Protein AF-A0A1I0CLR3-F1 (afdb_monomer_lite)

Secondary structure (DSSP, 8-state):
--------HHHHHHHHHHHHHHHHHHHHHHHHHHH-TTTHHHHHHHHHHHHHHHHHHHHHHH--THHHHHHHHHHHHHHHHHHHHTS-HHHHHHHHHHHHHHHHHHHHHHHHHT-GGGHHHHHHHHHHHHHHHHHHHHHHHHT-HHHHHHHHHHHHHHHHHHHHHHHHHHHHHHHHHHTSPPP---GGG-STTTTSS--PPP-

Radius of gyration: 22.49 Å; chains: 1; bounding box: 62×37×64 Å

Sequence (203 aa):
MTAGERTSPEQARRAWPRWLVGGVALLVVAAVAVFWADGGARLVLGAGGALLAWRGGQLAAGAAGRGRAVGWAVAAAGVLALTFAFGSAGVAGWVLLVAVPAGLLAGALTLLGRGGAVRRSGQAALIWWALVTGLLVVTGLLADWERAADGATLVGALGLGLLGVVLLVGASSLRAIAAQPAPARPAACAGCACGAGGCGIPR

pLDDT: mean 85.43, std 14.84, range [32.62, 97.38]

Organism: NCBI:txid1333667

Structure (mmCIF, N/CA/C/O backbone):
data_AF-A0A1I0CLR3-F1
#
_entry.id   AF-A0A1I0CLR3-F1
#
loop_
_atom_site.group_PDB
_atom_site.id
_atom_site.type_symbol
_atom_site.label_atom_id
_atom_site.label_alt_id
_atom_site.label_comp_id
_atom_site.label_asym_id
_atom_site.label_entity_id
_atom_site.label_seq_id
_atom_site.pdbx_PDB_ins_code
_atom_site.Cartn_x
_atom_site.Cartn_y
_atom_site.Cartn_z
_atom_site.occupancy
_atom_site.B_iso_or_equiv
_atom_site.auth_seq_id
_atom_site.auth_comp_id
_atom_site.auth_asym_id
_atom_site.auth_atom_id
_atom_site.pdbx_PDB_model_num
ATOM 1 N N . MET A 1 1 ? -2.114 10.359 29.770 1.00 32.62 1 MET A N 1
ATOM 2 C CA . MET A 1 1 ? -2.390 8.964 29.370 1.00 32.62 1 MET A CA 1
ATOM 3 C C . MET A 1 1 ? -3.894 8.836 29.236 1.00 32.62 1 MET A C 1
ATOM 5 O O . MET A 1 1 ? -4.584 8.804 30.243 1.00 32.62 1 MET A O 1
ATOM 9 N N . THR A 1 2 ? -4.413 8.931 28.015 1.00 33.66 2 THR A N 1
ATOM 10 C CA . THR A 1 2 ? -5.844 8.766 27.745 1.00 33.66 2 THR A CA 1
ATOM 11 C C . THR A 1 2 ? -6.215 7.310 27.989 1.00 33.66 2 THR A C 1
ATOM 13 O O . THR A 1 2 ? -5.448 6.416 27.627 1.00 33.66 2 THR A O 1
ATOM 16 N N . ALA A 1 3 ? -7.347 7.079 28.658 1.00 37.41 3 ALA A N 1
ATOM 17 C CA . ALA A 1 3 ? -7.923 5.754 28.827 1.00 37.41 3 ALA A CA 1
ATOM 18 C C . ALA A 1 3 ? -7.935 5.074 27.456 1.00 37.41 3 ALA A C 1
ATOM 20 O O . ALA A 1 3 ? -8.609 5.546 26.543 1.00 37.41 3 ALA A O 1
ATOM 21 N N . GLY A 1 4 ? -7.104 4.040 27.297 1.00 42.03 4 GLY A N 1
ATOM 22 C CA . GLY A 1 4 ? -7.052 3.273 26.066 1.00 42.03 4 GLY A CA 1
ATOM 23 C C . GLY A 1 4 ? -8.464 2.802 25.785 1.00 42.03 4 GLY A C 1
ATOM 24 O O . GLY A 1 4 ? -9.050 2.108 26.616 1.00 42.03 4 GLY A O 1
ATOM 25 N N . GLU A 1 5 ? -9.019 3.259 24.671 1.00 48.94 5 GLU A N 1
ATOM 26 C CA . GLU A 1 5 ? -10.306 2.823 24.166 1.00 48.94 5 GLU A CA 1
ATOM 27 C C . GLU A 1 5 ? -10.207 1.308 24.005 1.00 48.94 5 GLU A C 1
ATOM 29 O O . GLU A 1 5 ? -9.570 0.797 23.083 1.00 48.94 5 GLU A O 1
ATOM 34 N N . ARG A 1 6 ? -10.671 0.577 25.026 1.00 61.66 6 ARG A N 1
ATOM 35 C CA . ARG A 1 6 ? -10.526 -0.873 25.075 1.00 61.66 6 ARG A CA 1
ATOM 36 C C . ARG A 1 6 ? -11.393 -1.395 23.950 1.00 61.66 6 ARG A C 1
ATOM 38 O O . ARG A 1 6 ? -12.610 -1.237 24.001 1.00 61.66 6 ARG A O 1
ATOM 45 N N . THR A 1 7 ? -10.768 -1.982 22.937 1.00 69.44 7 THR A N 1
ATOM 46 C CA . THR A 1 7 ? -11.473 -2.625 21.833 1.00 69.44 7 THR A CA 1
ATOM 47 C C . THR A 1 7 ? -12.511 -3.574 22.418 1.00 69.44 7 THR A C 1
ATOM 49 O O . THR A 1 7 ? -12.145 -4.538 23.094 1.00 69.44 7 THR A O 1
ATOM 52 N N . SER A 1 8 ? -13.799 -3.289 22.211 1.00 80.94 8 SER A N 1
ATOM 53 C CA . SER A 1 8 ? -14.846 -4.149 22.757 1.00 80.94 8 SER A CA 1
ATOM 54 C C . SER A 1 8 ? -14.759 -5.543 22.118 1.00 80.94 8 SER A C 1
ATOM 56 O O . SER A 1 8 ? -14.391 -5.657 20.938 1.00 80.94 8 SER A O 1
ATOM 58 N N . PRO A 1 9 ? -15.096 -6.617 22.852 1.00 79.50 9 PRO A N 1
ATOM 59 C CA . PRO A 1 9 ? -15.128 -7.970 22.297 1.00 79.50 9 PRO A CA 1
ATOM 60 C C . PRO A 1 9 ? -15.995 -8.063 21.031 1.00 79.50 9 PRO A C 1
ATOM 62 O O . PRO A 1 9 ? -15.636 -8.759 20.079 1.00 79.50 9 PRO A O 1
ATOM 65 N N . GLU A 1 10 ? -17.097 -7.312 20.963 1.00 81.50 10 GLU A N 1
ATOM 66 C CA . GLU A 1 10 ? -17.979 -7.231 19.795 1.00 81.50 10 GLU A CA 1
ATOM 67 C C . GLU A 1 10 ? -17.286 -6.598 18.581 1.00 81.50 10 GLU A C 1
ATOM 69 O O . GLU A 1 10 ? -17.433 -7.080 17.452 1.00 81.50 10 GLU A O 1
ATOM 74 N N . GLN A 1 11 ? -16.502 -5.540 18.792 1.00 84.81 11 GLN A N 1
ATOM 75 C CA . GLN A 1 11 ? -15.748 -4.897 17.720 1.00 84.81 11 GLN A CA 1
ATOM 76 C C . GLN A 1 11 ? -14.605 -5.791 17.231 1.00 84.81 11 GLN A C 1
ATOM 78 O O . GLN A 1 11 ? -14.401 -5.917 16.020 1.00 84.81 11 GLN A O 1
ATOM 83 N N . ALA A 1 12 ? -13.931 -6.497 18.145 1.00 84.00 12 ALA A N 1
ATOM 84 C CA . ALA A 1 12 ? -12.925 -7.498 17.800 1.00 84.00 12 ALA A CA 1
ATOM 85 C C . ALA A 1 12 ? -13.521 -8.650 16.967 1.00 84.00 12 ALA A C 1
ATOM 87 O O . ALA A 1 12 ? -12.945 -9.028 15.943 1.00 84.00 12 ALA A O 1
ATOM 88 N N . ARG A 1 13 ? -14.720 -9.142 17.324 1.00 85.50 13 ARG A N 1
ATOM 89 C CA . ARG A 1 13 ? -15.446 -10.192 16.578 1.00 85.50 13 ARG A CA 1
ATOM 90 C C . ARG A 1 13 ? -15.767 -9.800 15.136 1.00 85.50 13 ARG A C 1
ATOM 92 O O . ARG A 1 13 ? -15.693 -10.647 14.250 1.00 85.50 13 ARG A O 1
ATOM 99 N N . ARG A 1 14 ? -16.098 -8.530 14.883 1.00 89.38 14 ARG A N 1
ATOM 100 C CA . ARG A 1 14 ? -16.385 -8.028 13.525 1.00 89.38 14 ARG A CA 1
ATOM 101 C C . ARG A 1 14 ? -15.121 -7.715 12.722 1.00 89.38 14 ARG A C 1
ATOM 103 O O . ARG A 1 14 ? -15.139 -7.817 11.496 1.00 89.38 14 ARG A O 1
ATOM 110 N N . ALA A 1 15 ? -14.043 -7.309 13.390 1.00 89.50 15 ALA A N 1
ATOM 111 C CA . ALA A 1 15 ? -12.811 -6.879 12.735 1.00 89.50 15 ALA A CA 1
ATOM 112 C C . ALA A 1 15 ? -11.884 -8.047 12.360 1.00 89.50 15 ALA A C 1
ATOM 114 O O . ALA A 1 15 ? -11.326 -8.031 11.261 1.00 89.50 15 ALA A O 1
ATOM 115 N N . TRP A 1 16 ? -11.744 -9.068 13.216 1.00 89.38 16 TRP A N 1
ATOM 116 C CA . TRP A 1 16 ? -10.755 -10.139 13.013 1.00 89.38 16 TRP A CA 1
ATOM 117 C C . TRP A 1 16 ? -10.848 -10.867 11.656 1.00 89.38 16 TRP A C 1
ATOM 119 O O . TRP A 1 16 ? -9.789 -11.089 11.065 1.00 89.38 16 TRP A O 1
ATOM 129 N N . PRO A 1 17 ? -12.036 -11.182 11.085 1.00 91.12 17 PRO A N 1
ATOM 130 C CA . PRO A 1 17 ? -12.098 -11.913 9.821 1.00 91.12 17 PRO A CA 1
ATOM 131 C C . PRO A 1 17 ? -11.606 -11.043 8.665 1.00 91.12 17 PRO A C 1
ATOM 133 O O . PRO A 1 17 ? -10.910 -11.520 7.777 1.00 91.12 17 PRO A O 1
ATOM 136 N N . ARG A 1 18 ? -11.921 -9.741 8.694 1.00 92.19 18 ARG A N 1
ATOM 137 C CA . ARG A 1 18 ? -11.488 -8.788 7.662 1.00 92.19 18 ARG A CA 1
ATOM 138 C C . ARG A 1 18 ? -9.972 -8.618 7.666 1.00 92.19 18 ARG A C 1
ATOM 140 O O . ARG A 1 18 ? -9.369 -8.547 6.602 1.00 92.19 18 ARG A O 1
ATOM 147 N N . TRP A 1 19 ? -9.363 -8.581 8.851 1.00 92.12 19 TRP A N 1
ATOM 148 C CA . TRP A 1 19 ? -7.908 -8.506 8.996 1.00 92.12 19 TRP A CA 1
ATOM 149 C C . TRP A 1 19 ? -7.228 -9.790 8.525 1.00 92.12 19 TRP A C 1
ATOM 151 O O . TRP A 1 19 ? -6.221 -9.714 7.828 1.00 92.12 19 TRP A O 1
ATOM 161 N N . LEU A 1 20 ? -7.811 -10.954 8.833 1.00 93.38 20 LEU A N 1
ATOM 162 C CA . LEU A 1 20 ? -7.329 -12.239 8.332 1.00 93.38 20 LEU A CA 1
ATOM 163 C C . LEU A 1 20 ? -7.359 -12.278 6.798 1.00 93.38 20 LEU A C 1
ATOM 165 O O . LEU A 1 20 ? -6.337 -12.551 6.178 1.00 93.38 20 LEU A O 1
ATOM 169 N N . VAL A 1 21 ? -8.508 -11.958 6.192 1.00 96.06 21 VAL A N 1
ATOM 170 C CA . VAL A 1 21 ? -8.680 -11.952 4.731 1.00 96.06 21 VAL A CA 1
ATOM 171 C C . VAL A 1 21 ? -7.723 -10.962 4.073 1.00 96.06 21 VAL A C 1
ATOM 173 O O . VAL A 1 21 ? -7.061 -11.323 3.107 1.00 96.06 21 VAL A O 1
ATOM 176 N N . GLY A 1 22 ? -7.593 -9.747 4.615 1.00 93.00 22 GLY A N 1
ATOM 177 C CA . GLY A 1 22 ? -6.634 -8.761 4.111 1.00 93.00 22 GLY A CA 1
ATOM 178 C C . GLY A 1 22 ? -5.185 -9.245 4.208 1.00 93.00 22 GLY A C 1
ATOM 179 O O . GLY A 1 22 ? -4.422 -9.089 3.258 1.00 93.00 22 GLY A O 1
ATOM 180 N N . GLY A 1 23 ? -4.820 -9.888 5.321 1.00 93.50 23 GLY A N 1
ATOM 181 C CA . GLY A 1 23 ? -3.493 -10.467 5.518 1.00 93.50 23 GLY A CA 1
ATOM 182 C C . GLY A 1 23 ? -3.175 -11.583 4.523 1.00 93.50 23 GLY A C 1
ATOM 183 O O . GLY A 1 23 ? -2.136 -11.543 3.867 1.00 93.50 23 GLY A O 1
ATOM 184 N N . VAL A 1 24 ? -4.095 -12.538 4.355 1.00 97.19 24 VAL A N 1
ATOM 185 C CA . VAL A 1 24 ? -3.961 -13.631 3.377 1.00 97.19 24 VAL A CA 1
ATOM 186 C C . VAL A 1 24 ? -3.903 -13.086 1.950 1.00 97.19 24 VAL A C 1
ATOM 188 O O . VAL A 1 24 ? -3.030 -13.487 1.186 1.00 97.19 24 VAL A O 1
ATOM 191 N N . ALA A 1 25 ? -4.779 -12.143 1.595 1.00 96.00 25 ALA A N 1
ATOM 192 C CA . ALA A 1 25 ? -4.796 -11.544 0.264 1.00 96.00 25 ALA A CA 1
ATOM 193 C C . ALA A 1 25 ? -3.456 -10.874 -0.076 1.00 96.00 25 ALA A C 1
ATOM 195 O O . ALA A 1 25 ? -2.947 -11.066 -1.177 1.00 96.00 25 ALA A O 1
ATOM 196 N N . LEU A 1 26 ? -2.845 -10.150 0.870 1.00 95.44 26 LEU A N 1
ATOM 197 C CA . LEU A 1 26 ? -1.536 -9.528 0.649 1.00 95.44 26 LEU A CA 1
ATOM 198 C C . LEU A 1 26 ? -0.407 -10.543 0.485 1.00 95.44 26 LEU A C 1
ATOM 200 O O . LEU A 1 26 ? 0.472 -10.327 -0.345 1.00 95.44 26 LEU A O 1
ATOM 204 N N . LEU A 1 27 ? -0.440 -11.655 1.222 1.00 96.00 27 LEU A N 1
ATOM 205 C CA . LEU A 1 27 ? 0.530 -12.736 1.032 1.00 96.00 27 LEU A CA 1
ATOM 206 C C . LEU A 1 27 ? 0.390 -13.391 -0.343 1.00 96.00 27 LEU A C 1
ATOM 208 O O . LEU A 1 27 ? 1.397 -13.638 -1.000 1.00 96.00 27 LEU A O 1
ATOM 212 N N . VAL A 1 28 ? -0.843 -13.630 -0.798 1.00 97.31 28 VAL A N 1
ATOM 213 C CA . VAL A 1 28 ? -1.102 -14.173 -2.139 1.00 97.31 28 VAL A CA 1
ATOM 214 C C . VAL A 1 28 ? -0.621 -13.197 -3.210 1.00 97.31 28 VAL A C 1
ATOM 216 O O . VAL A 1 28 ? 0.098 -13.605 -4.114 1.00 97.31 28 VAL A O 1
ATOM 219 N N . VAL A 1 29 ? -0.943 -11.906 -3.088 1.00 96.19 29 VAL A N 1
ATOM 220 C CA . VAL A 1 29 ? -0.465 -10.861 -4.009 1.00 96.19 29 VAL A CA 1
ATOM 221 C C . VAL A 1 29 ? 1.061 -10.810 -4.048 1.00 96.19 29 VAL A C 1
ATOM 223 O O . VAL A 1 29 ? 1.630 -10.770 -5.134 1.00 96.19 29 VAL A O 1
ATOM 226 N N . ALA A 1 30 ? 1.727 -10.849 -2.891 1.00 94.75 30 ALA A N 1
ATOM 227 C CA . ALA A 1 30 ? 3.185 -10.856 -2.815 1.00 94.75 30 ALA A CA 1
ATOM 228 C C . ALA A 1 30 ? 3.784 -12.100 -3.488 1.00 94.75 30 ALA A C 1
ATOM 230 O O . ALA A 1 30 ? 4.716 -11.973 -4.277 1.00 94.75 30 ALA A O 1
ATOM 231 N N . ALA A 1 31 ? 3.227 -13.286 -3.231 1.00 96.31 31 ALA A N 1
ATOM 232 C CA . ALA A 1 31 ? 3.682 -14.525 -3.854 1.00 96.31 31 ALA A CA 1
ATOM 233 C C . ALA A 1 31 ? 3.500 -14.486 -5.378 1.00 96.31 31 ALA A C 1
ATOM 235 O O . ALA A 1 31 ? 4.455 -14.712 -6.119 1.00 96.31 31 ALA A O 1
ATOM 236 N N . VAL A 1 32 ? 2.304 -14.132 -5.856 1.00 96.44 32 VAL A N 1
ATOM 237 C CA . VAL A 1 32 ? 2.017 -14.013 -7.293 1.00 96.44 32 VAL A CA 1
ATOM 238 C C . VAL A 1 32 ? 2.931 -12.975 -7.940 1.00 96.44 32 VAL A C 1
ATOM 240 O O . VAL A 1 32 ? 3.462 -13.236 -9.011 1.00 96.44 32 VAL A O 1
ATOM 243 N N . ALA A 1 33 ? 3.179 -11.837 -7.288 1.00 92.75 33 ALA A N 1
ATOM 244 C CA . ALA A 1 33 ? 4.065 -10.807 -7.821 1.00 92.75 33 ALA A CA 1
ATOM 245 C C . ALA A 1 33 ? 5.514 -11.283 -8.001 1.00 92.75 33 ALA A C 1
ATOM 247 O O . ALA A 1 33 ? 6.167 -10.865 -8.950 1.00 92.75 33 ALA A O 1
ATOM 248 N N . VAL A 1 34 ? 6.010 -12.147 -7.111 1.00 92.81 34 VAL A N 1
ATOM 249 C CA . VAL A 1 34 ? 7.372 -12.701 -7.195 1.00 92.81 34 VAL A CA 1
ATOM 250 C C . VAL A 1 34 ? 7.488 -13.743 -8.311 1.00 92.81 34 VAL A C 1
ATOM 252 O O . VAL A 1 34 ? 8.512 -13.797 -8.985 1.00 92.81 34 VAL A O 1
ATOM 255 N N . PHE A 1 35 ? 6.454 -14.563 -8.520 1.00 94.44 35 PHE A N 1
ATOM 256 C CA . PHE A 1 35 ? 6.484 -15.634 -9.526 1.00 94.44 35 PHE A CA 1
ATOM 257 C C . PHE A 1 35 ? 5.997 -15.202 -10.915 1.00 94.44 35 PHE A C 1
ATOM 259 O O . PHE A 1 35 ? 6.258 -15.898 -11.895 1.00 94.44 35 PHE A O 1
ATOM 266 N N . TRP A 1 36 ? 5.302 -14.069 -11.027 1.00 91.94 36 TRP A N 1
ATOM 267 C CA . TRP A 1 36 ? 4.773 -13.573 -12.293 1.00 91.94 36 TRP A CA 1
ATOM 268 C C . TRP A 1 36 ? 5.696 -12.518 -12.907 1.0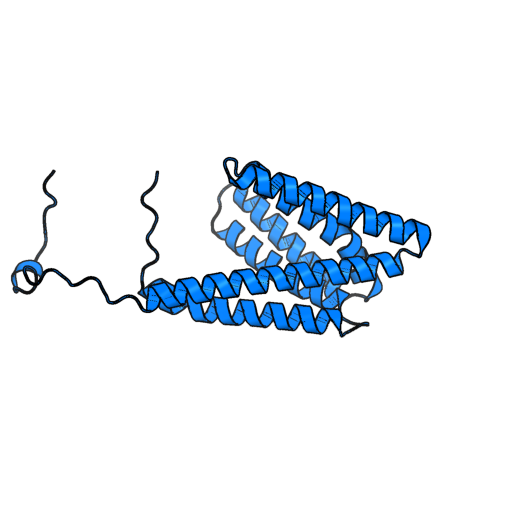0 91.94 36 TRP A C 1
ATOM 270 O O . TRP A 1 36 ? 5.487 -11.319 -12.726 1.00 91.94 36 TRP A O 1
ATOM 280 N N . ALA A 1 37 ? 6.705 -12.975 -13.652 1.00 80.50 37 ALA A N 1
ATOM 281 C CA . ALA A 1 37 ? 7.759 -12.124 -14.215 1.00 80.50 37 ALA A CA 1
ATOM 282 C C . ALA A 1 37 ? 7.217 -10.909 -14.996 1.00 80.50 37 ALA A C 1
ATOM 284 O O . ALA A 1 37 ? 7.621 -9.780 -14.740 1.00 80.50 37 ALA A O 1
ATOM 285 N N . ASP A 1 38 ? 6.233 -11.116 -15.875 1.00 83.00 38 ASP A N 1
ATOM 286 C CA . ASP A 1 38 ? 5.732 -10.050 -16.756 1.00 83.00 38 ASP A CA 1
ATOM 287 C C . ASP A 1 38 ? 4.729 -9.094 -16.082 1.00 83.00 38 ASP A C 1
ATOM 289 O O . ASP A 1 38 ? 4.466 -7.992 -16.574 1.00 83.00 38 ASP A O 1
ATOM 293 N N . GLY A 1 39 ? 4.124 -9.518 -14.966 1.00 88.38 39 GLY A N 1
ATOM 294 C CA . GLY A 1 39 ? 3.007 -8.818 -14.319 1.00 88.38 39 GLY A CA 1
ATOM 295 C C . GLY A 1 39 ? 3.283 -8.330 -12.898 1.00 88.38 39 GLY A C 1
ATOM 296 O O . GLY A 1 39 ? 2.509 -7.524 -12.375 1.00 88.38 39 GLY A O 1
ATOM 297 N N . GLY A 1 40 ? 4.377 -8.772 -12.274 1.00 90.56 40 GLY A N 1
ATOM 298 C CA . GLY A 1 40 ? 4.671 -8.525 -10.864 1.00 90.56 40 GLY A CA 1
ATOM 299 C C . GLY A 1 40 ? 4.710 -7.043 -10.508 1.00 90.56 40 GLY A C 1
ATOM 300 O O . GLY A 1 40 ? 4.047 -6.622 -9.559 1.00 90.56 40 GLY A O 1
ATOM 301 N N . ALA A 1 41 ? 5.387 -6.227 -11.320 1.00 91.38 41 ALA A N 1
ATOM 302 C CA . ALA A 1 41 ? 5.481 -4.783 -11.105 1.00 91.38 41 ALA A CA 1
ATOM 303 C C . ALA A 1 41 ? 4.101 -4.104 -11.102 1.00 91.38 41 ALA A C 1
ATOM 305 O O . ALA A 1 41 ? 3.778 -3.323 -10.205 1.00 91.38 41 ALA A O 1
ATOM 306 N N . ARG A 1 42 ? 3.240 -4.449 -12.067 1.00 93.69 42 ARG A N 1
ATOM 307 C CA . ARG A 1 42 ? 1.872 -3.912 -12.151 1.00 93.69 42 ARG A CA 1
ATOM 308 C C . ARG A 1 42 ? 1.022 -4.373 -10.977 1.00 93.69 42 ARG A C 1
ATOM 310 O O . ARG A 1 42 ? 0.265 -3.579 -10.428 1.00 93.69 42 ARG A O 1
ATOM 317 N N . LEU A 1 43 ? 1.164 -5.632 -10.567 1.00 93.81 43 LEU A N 1
ATOM 318 C CA . LEU A 1 43 ? 0.412 -6.184 -9.448 1.00 93.81 43 LEU A CA 1
ATOM 319 C C . LEU A 1 43 ? 0.791 -5.503 -8.123 1.00 93.81 43 LEU A C 1
ATOM 321 O O . LEU A 1 43 ? -0.099 -5.091 -7.379 1.00 93.81 43 LEU A O 1
ATOM 325 N N . VAL A 1 44 ? 2.089 -5.326 -7.851 1.00 93.81 44 VAL A N 1
ATOM 326 C CA . VAL A 1 44 ? 2.584 -4.626 -6.651 1.00 93.81 44 VAL A CA 1
ATOM 327 C C . VAL A 1 44 ? 2.140 -3.168 -6.657 1.00 93.81 44 VAL A C 1
ATOM 329 O O . VAL A 1 44 ? 1.615 -2.682 -5.653 1.00 93.81 44 VAL A O 1
ATOM 332 N N . LEU A 1 45 ? 2.306 -2.477 -7.787 1.00 93.94 45 LEU A N 1
ATOM 333 C CA . LEU A 1 45 ? 1.932 -1.072 -7.918 1.00 93.94 45 LEU A CA 1
ATOM 334 C C . LEU A 1 45 ? 0.416 -0.873 -7.802 1.00 93.94 45 LEU A C 1
ATOM 336 O O . LEU A 1 45 ? -0.032 0.042 -7.116 1.00 93.94 45 LEU A O 1
ATOM 340 N N . GLY A 1 46 ? -0.375 -1.758 -8.409 1.00 95.19 46 GLY A N 1
ATOM 341 C CA . GLY A 1 46 ? -1.833 -1.725 -8.349 1.00 95.19 46 GLY A CA 1
ATOM 342 C C . GLY A 1 46 ? -2.364 -2.025 -6.949 1.00 95.19 46 GLY A C 1
ATOM 343 O O . GLY A 1 46 ? -3.174 -1.264 -6.421 1.00 95.19 46 GLY A O 1
ATOM 344 N N . ALA A 1 47 ? -1.869 -3.081 -6.298 1.00 95.19 47 ALA A N 1
ATOM 345 C CA . ALA A 1 47 ? -2.267 -3.424 -4.933 1.00 95.19 47 ALA A CA 1
ATOM 346 C C . ALA A 1 47 ? -1.834 -2.347 -3.923 1.00 95.19 47 ALA A C 1
ATOM 348 O O . ALA A 1 47 ? -2.637 -1.909 -3.096 1.00 95.19 47 ALA A O 1
ATOM 349 N N . GLY A 1 48 ? -0.589 -1.871 -4.017 1.00 93.38 48 GLY A N 1
ATOM 350 C CA . GLY A 1 48 ? -0.085 -0.768 -3.201 1.00 93.38 48 GLY A CA 1
ATOM 351 C C . GLY A 1 48 ? -0.863 0.529 -3.437 1.00 93.38 48 GLY A C 1
ATOM 352 O O . GLY A 1 48 ? -1.265 1.192 -2.479 1.00 93.38 48 GLY A O 1
ATOM 353 N N . GLY A 1 49 ? -1.153 0.853 -4.698 1.00 93.94 49 GLY A N 1
ATOM 354 C CA . GLY A 1 49 ? -1.962 2.003 -5.095 1.00 93.94 49 GLY A CA 1
ATOM 355 C C . GLY A 1 49 ? -3.381 1.949 -4.532 1.00 93.94 49 GLY A C 1
ATOM 356 O O . GLY A 1 49 ? -3.837 2.924 -3.934 1.00 93.94 49 GLY A O 1
ATOM 357 N N . ALA A 1 50 ? -4.048 0.793 -4.611 1.00 95.38 50 ALA A N 1
ATOM 358 C CA . ALA A 1 50 ? -5.371 0.583 -4.020 1.00 95.38 50 ALA A CA 1
ATOM 359 C C . ALA A 1 50 ? -5.367 0.781 -2.496 1.00 95.38 50 ALA A C 1
ATOM 361 O O . ALA A 1 50 ? -6.249 1.452 -1.953 1.00 95.38 50 ALA A O 1
ATOM 362 N N . LEU A 1 51 ? -4.355 0.250 -1.802 1.00 93.31 51 LEU A N 1
ATOM 363 C CA . LEU A 1 51 ? -4.200 0.440 -0.358 1.00 93.31 51 LEU A CA 1
ATOM 364 C C . LEU A 1 51 ? -3.972 1.911 0.009 1.00 93.31 51 LEU A C 1
ATOM 366 O O . LEU A 1 51 ? -4.574 2.395 0.970 1.00 93.31 51 LEU A O 1
ATOM 370 N N . LEU A 1 52 ? -3.135 2.630 -0.745 1.00 91.88 52 LEU A N 1
ATOM 371 C CA . LEU A 1 52 ? -2.884 4.057 -0.529 1.00 91.88 52 LEU A CA 1
ATOM 372 C C . LEU A 1 52 ? -4.129 4.901 -0.818 1.00 91.88 52 LEU A C 1
ATOM 374 O O . LEU A 1 52 ? -4.459 5.770 -0.013 1.00 91.88 52 LEU A O 1
ATOM 378 N N . ALA A 1 53 ? -4.859 4.608 -1.895 1.00 94.38 53 ALA A N 1
ATOM 379 C CA . ALA A 1 53 ? -6.109 5.281 -2.239 1.00 94.38 53 ALA A CA 1
ATOM 380 C C . ALA A 1 53 ? -7.152 5.109 -1.126 1.00 94.38 53 ALA A C 1
ATOM 382 O O . ALA A 1 53 ? -7.684 6.092 -0.600 1.00 94.38 53 ALA A O 1
ATOM 383 N N . TRP A 1 54 ? -7.368 3.863 -0.694 1.00 95.56 54 TRP A N 1
ATOM 384 C CA . TRP A 1 54 ? -8.259 3.541 0.419 1.00 95.56 54 TRP A CA 1
ATOM 385 C C . TRP A 1 54 ? -7.827 4.252 1.704 1.00 95.56 54 TRP A C 1
ATOM 387 O O . TRP A 1 54 ? -8.636 4.888 2.384 1.00 95.56 54 TRP A O 1
ATOM 397 N N . ARG A 1 55 ? -6.540 4.160 2.062 1.00 91.62 55 ARG A N 1
ATOM 398 C CA . ARG A 1 55 ? -6.036 4.716 3.321 1.00 91.62 55 ARG A CA 1
ATOM 399 C C . ARG A 1 55 ? -6.059 6.240 3.325 1.00 91.62 55 ARG A C 1
ATOM 401 O O . ARG A 1 55 ? -6.455 6.820 4.333 1.00 91.62 55 ARG A O 1
ATOM 408 N N . GLY A 1 56 ? -5.677 6.869 2.221 1.00 90.50 56 GLY A N 1
ATOM 409 C CA . GLY A 1 56 ? -5.740 8.314 2.031 1.00 90.50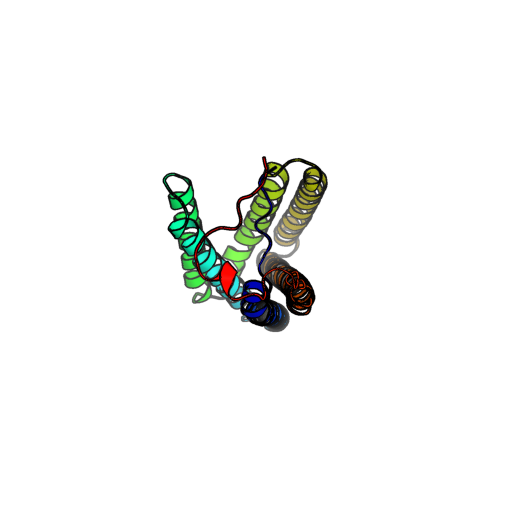 56 GLY A CA 1
ATOM 410 C C . GLY A 1 56 ? -7.171 8.835 2.134 1.00 90.50 56 GLY A C 1
ATOM 411 O O . GLY A 1 56 ? -7.410 9.796 2.862 1.00 90.50 56 GLY A O 1
ATOM 412 N N . GLY A 1 57 ? -8.136 8.140 1.521 1.00 91.50 57 GLY A N 1
ATOM 413 C CA . GLY A 1 57 ? -9.559 8.476 1.633 1.00 91.50 57 GLY A CA 1
ATOM 414 C C . GLY A 1 57 ? -10.066 8.432 3.077 1.00 91.50 57 GLY A C 1
ATOM 415 O O . GLY A 1 57 ? -10.696 9.381 3.542 1.00 91.50 57 GLY A O 1
ATOM 416 N N . GLN A 1 58 ? -9.709 7.385 3.827 1.00 93.25 58 GLN A N 1
ATOM 417 C CA . GLN A 1 58 ? -10.056 7.278 5.251 1.00 93.25 58 GLN A CA 1
ATOM 418 C C . GLN A 1 58 ? -9.417 8.394 6.096 1.00 93.25 58 GLN A C 1
ATOM 420 O O . GLN A 1 58 ? -10.061 8.954 6.983 1.00 93.25 58 GLN A O 1
ATOM 425 N N . LEU A 1 59 ? -8.156 8.749 5.819 1.00 90.81 59 LEU A N 1
ATOM 426 C CA . LEU A 1 59 ? -7.467 9.852 6.499 1.00 90.81 59 LEU A CA 1
ATOM 427 C C . LEU A 1 59 ? -8.096 11.211 6.164 1.00 90.81 59 LEU A C 1
ATOM 429 O O . LEU A 1 59 ? -8.253 12.045 7.052 1.00 90.81 59 LEU A O 1
ATOM 433 N N . ALA A 1 60 ? -8.481 11.428 4.906 1.00 92.06 60 ALA A N 1
ATOM 434 C CA . ALA A 1 60 ? -9.127 12.658 4.466 1.00 92.06 60 ALA A CA 1
ATOM 435 C C . ALA A 1 60 ? -10.517 12.830 5.096 1.00 92.06 60 ALA A C 1
ATOM 437 O O . ALA A 1 60 ? -10.857 13.931 5.535 1.00 92.06 60 ALA A O 1
ATOM 438 N N . ALA A 1 61 ? -11.289 11.742 5.185 1.00 92.19 61 ALA A N 1
ATOM 439 C CA . ALA A 1 61 ? -12.620 11.738 5.786 1.00 92.19 61 ALA A CA 1
ATOM 440 C C . ALA A 1 61 ? -12.588 12.047 7.294 1.00 92.19 61 ALA A C 1
ATOM 442 O O . ALA A 1 61 ? -13.455 12.761 7.791 1.00 92.19 61 ALA A O 1
ATOM 443 N N . GLY A 1 62 ? -11.577 11.547 8.013 1.00 88.12 62 GLY A N 1
ATOM 444 C CA . GLY A 1 62 ? -11.449 11.721 9.465 1.00 88.12 62 GLY A CA 1
ATOM 445 C C . GLY A 1 62 ? -10.714 12.986 9.925 1.00 88.12 62 GLY A C 1
ATOM 446 O O . GLY A 1 62 ? -10.646 13.233 11.126 1.00 88.12 62 GLY A O 1
ATOM 447 N N . ALA A 1 63 ? -10.137 13.777 9.014 1.00 88.38 63 ALA A N 1
ATOM 448 C CA . ALA A 1 63 ? -9.283 14.915 9.361 1.00 88.38 63 ALA A CA 1
ATOM 449 C C . ALA A 1 63 ? -9.878 16.279 8.965 1.00 88.38 63 ALA A C 1
ATOM 451 O O . ALA A 1 63 ? -10.703 16.406 8.053 1.00 88.38 63 ALA A O 1
ATOM 452 N N . ALA A 1 64 ? -9.388 17.330 9.628 1.00 87.75 64 ALA A N 1
ATOM 453 C CA . ALA A 1 64 ? -9.641 18.730 9.292 1.00 87.75 64 ALA A CA 1
ATOM 454 C C . ALA A 1 64 ? -8.342 19.441 8.865 1.00 87.75 64 ALA A C 1
ATOM 456 O O . ALA A 1 64 ? -7.234 19.005 9.196 1.00 87.75 64 ALA A O 1
ATOM 457 N N . GLY A 1 65 ? -8.475 20.535 8.108 1.00 88.88 65 GLY A N 1
ATOM 458 C CA . GLY A 1 65 ? -7.356 21.385 7.687 1.00 88.88 65 GLY A CA 1
ATOM 459 C C . GLY A 1 65 ? -6.228 20.619 6.985 1.00 88.88 65 GLY A C 1
ATOM 460 O O . GLY A 1 65 ? -6.456 19.868 6.035 1.00 88.88 65 GLY A O 1
ATOM 461 N N . ARG A 1 66 ? -4.992 20.788 7.472 1.00 85.25 66 ARG A N 1
ATOM 462 C CA . ARG A 1 66 ? -3.779 20.209 6.866 1.00 85.25 66 ARG A CA 1
ATOM 463 C C . ARG A 1 66 ? -3.790 18.678 6.824 1.00 85.25 66 ARG A C 1
ATOM 465 O O . ARG A 1 66 ? -3.295 18.100 5.863 1.00 85.25 66 ARG A O 1
ATOM 472 N N . GLY A 1 67 ? -4.391 18.022 7.818 1.00 86.44 67 GLY A N 1
ATOM 473 C CA . GLY A 1 67 ? -4.503 16.560 7.843 1.00 86.44 67 GLY A CA 1
ATOM 474 C C . GLY A 1 67 ? -5.381 16.023 6.710 1.00 86.44 67 GLY A C 1
ATOM 475 O O . GLY A 1 67 ? -5.055 15.003 6.106 1.00 86.44 67 GLY A O 1
ATOM 476 N N . ARG A 1 68 ? -6.441 16.759 6.351 1.00 91.12 68 ARG A N 1
ATOM 477 C CA . ARG A 1 68 ? -7.311 16.419 5.218 1.00 91.12 68 ARG A CA 1
ATOM 478 C C . ARG A 1 68 ? -6.574 16.540 3.887 1.00 91.12 68 ARG A C 1
ATOM 480 O O . ARG A 1 68 ? -6.694 15.652 3.051 1.00 91.12 68 ARG A O 1
ATOM 487 N N . ALA A 1 69 ? -5.795 17.608 3.711 1.00 91.62 69 ALA A N 1
ATOM 488 C CA . ALA A 1 69 ? -4.985 17.808 2.508 1.00 91.62 69 ALA A CA 1
ATOM 489 C C . ALA A 1 69 ? -3.948 16.687 2.326 1.00 91.62 69 ALA A C 1
ATOM 491 O O . ALA A 1 69 ? -3.805 16.157 1.228 1.00 91.62 69 ALA A O 1
ATOM 492 N N . VAL A 1 70 ? -3.286 16.264 3.411 1.00 91.69 70 VAL A N 1
ATOM 493 C CA . VAL A 1 70 ? -2.367 15.113 3.384 1.00 91.69 70 VAL A CA 1
ATOM 494 C C . VAL A 1 70 ? -3.108 13.823 3.027 1.00 91.69 70 VAL A C 1
ATOM 496 O O . VAL A 1 70 ? -2.625 13.063 2.193 1.00 91.69 70 VAL A O 1
ATOM 499 N N . GLY A 1 71 ? -4.294 13.588 3.600 1.00 91.50 71 GLY A N 1
ATOM 500 C CA . GLY A 1 71 ? -5.130 12.435 3.248 1.00 91.50 71 GLY A CA 1
ATOM 501 C C . GLY A 1 71 ? -5.462 12.384 1.754 1.00 91.50 71 GLY A C 1
ATOM 502 O O . GLY A 1 71 ? -5.269 11.348 1.118 1.00 91.50 71 GLY A O 1
ATOM 503 N N . TRP A 1 72 ? -5.869 13.515 1.170 1.00 93.62 72 TRP A N 1
ATOM 504 C CA . TRP A 1 72 ? -6.123 13.625 -0.269 1.00 93.62 72 TRP A CA 1
ATOM 505 C C . TRP A 1 72 ? -4.869 13.438 -1.118 1.00 93.62 72 TRP A C 1
ATOM 507 O O . TRP A 1 72 ? -4.940 12.758 -2.135 1.00 93.62 72 TRP A O 1
ATOM 517 N N . ALA A 1 73 ? -3.723 13.977 -0.700 1.00 92.81 73 ALA A N 1
ATOM 518 C CA . ALA A 1 73 ? -2.461 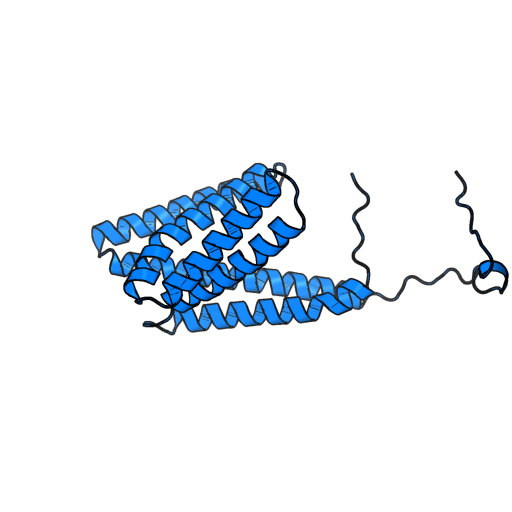13.778 -1.410 1.00 92.81 73 ALA A CA 1
ATOM 519 C C . ALA A 1 73 ? -2.062 12.293 -1.448 1.00 92.81 73 ALA A C 1
ATOM 521 O O . ALA A 1 73 ? -1.690 11.778 -2.500 1.00 92.81 73 ALA A O 1
ATOM 522 N N . VAL A 1 74 ? -2.213 11.581 -0.325 1.00 91.81 74 VAL A N 1
ATOM 523 C CA . VAL A 1 74 ? -1.981 10.129 -0.256 1.00 91.81 74 VAL A CA 1
ATOM 524 C C . VAL A 1 74 ? -2.982 9.372 -1.131 1.00 91.81 74 VAL A C 1
ATOM 526 O O . VAL A 1 74 ? -2.594 8.448 -1.845 1.00 91.81 74 VAL A O 1
ATOM 529 N N . ALA A 1 75 ? -4.255 9.779 -1.120 1.00 93.19 75 ALA A N 1
ATOM 530 C CA . ALA A 1 75 ? -5.278 9.154 -1.950 1.00 93.19 75 ALA A CA 1
ATOM 531 C C . ALA A 1 75 ? -4.980 9.331 -3.447 1.00 93.19 75 ALA A C 1
ATOM 533 O O . ALA A 1 75 ? -5.013 8.362 -4.202 1.00 93.19 75 ALA A O 1
ATOM 534 N N . ALA A 1 76 ? -4.626 10.551 -3.857 1.00 95.12 76 ALA A N 1
ATOM 535 C CA . ALA A 1 76 ? -4.267 10.886 -5.229 1.00 95.12 76 ALA A CA 1
ATOM 536 C C . ALA A 1 76 ? -3.015 10.130 -5.691 1.00 95.12 76 ALA A C 1
ATOM 538 O O . ALA A 1 76 ? -3.008 9.595 -6.796 1.00 95.12 76 ALA A O 1
ATOM 539 N N . ALA A 1 77 ? -1.993 10.007 -4.838 1.00 92.06 77 ALA A N 1
ATOM 540 C CA . ALA A 1 77 ? -0.818 9.189 -5.132 1.00 92.06 77 ALA A CA 1
ATOM 541 C C . ALA A 1 77 ? -1.188 7.712 -5.356 1.00 92.06 77 ALA A C 1
ATOM 543 O O . ALA A 1 77 ? -0.680 7.083 -6.282 1.00 92.06 77 ALA A O 1
ATOM 544 N N . GLY A 1 78 ? -2.115 7.172 -4.557 1.00 92.31 78 GLY A N 1
ATOM 545 C CA . GLY A 1 78 ? -2.636 5.817 -4.742 1.00 92.31 78 GLY A CA 1
ATOM 546 C C . GLY A 1 78 ? -3.399 5.632 -6.056 1.00 92.31 78 GLY A C 1
ATOM 547 O O . GLY A 1 78 ? -3.191 4.641 -6.755 1.00 92.31 78 GLY A O 1
ATOM 548 N N . VAL A 1 79 ? -4.233 6.607 -6.430 1.00 95.44 79 VAL A N 1
ATOM 549 C CA . VAL A 1 79 ? -4.943 6.607 -7.721 1.00 95.44 79 VAL A CA 1
ATOM 550 C C . VAL A 1 79 ? -3.959 6.693 -8.886 1.00 95.44 79 VAL A C 1
ATOM 552 O O . VAL A 1 79 ? -4.084 5.923 -9.828 1.00 95.44 79 VAL A O 1
ATOM 555 N N . LEU A 1 80 ? -2.944 7.556 -8.812 1.00 93.12 80 LEU A N 1
ATOM 556 C CA . LEU A 1 80 ? -1.906 7.642 -9.844 1.00 93.12 80 LEU A CA 1
ATOM 557 C C . LEU A 1 80 ? -1.145 6.321 -9.999 1.00 93.12 80 LEU A C 1
ATOM 559 O O . LEU A 1 80 ? -0.941 5.866 -11.122 1.00 93.12 80 LEU A O 1
ATOM 563 N N . ALA A 1 81 ? -0.772 5.676 -8.890 1.00 90.38 81 ALA A N 1
ATOM 564 C CA . ALA A 1 81 ? -0.136 4.361 -8.917 1.00 90.38 81 ALA A CA 1
ATOM 565 C C . ALA A 1 81 ? -1.029 3.306 -9.594 1.00 90.38 81 ALA A C 1
ATOM 567 O O . ALA A 1 81 ? -0.544 2.539 -10.423 1.00 90.38 81 ALA A O 1
ATOM 568 N N . LEU A 1 82 ? -2.338 3.311 -9.315 1.00 90.44 82 LEU A N 1
ATOM 569 C CA . LEU A 1 82 ? -3.304 2.461 -10.018 1.00 90.44 82 LEU A CA 1
ATOM 570 C C . LEU A 1 82 ? -3.324 2.746 -11.522 1.00 90.44 82 LEU A C 1
ATOM 572 O O . LEU A 1 82 ? -3.265 1.809 -12.312 1.00 90.44 82 LEU A O 1
ATOM 576 N N . THR A 1 83 ? -3.349 4.016 -11.926 1.00 92.81 83 THR A N 1
ATOM 577 C CA . THR A 1 83 ? -3.317 4.397 -13.345 1.00 92.81 83 THR A CA 1
ATOM 578 C C . THR A 1 83 ? -2.057 3.870 -14.035 1.00 92.81 83 THR A C 1
ATOM 580 O O . THR A 1 83 ? -2.146 3.293 -15.116 1.00 92.81 83 THR A O 1
ATOM 583 N N . PHE A 1 84 ? -0.890 3.993 -13.395 1.00 91.69 84 PHE A N 1
ATOM 584 C CA . PHE A 1 84 ? 0.366 3.455 -13.927 1.00 91.69 84 PHE A CA 1
ATOM 585 C C . PHE A 1 84 ? 0.403 1.923 -13.952 1.00 91.69 84 PHE A C 1
ATOM 587 O O . PHE A 1 84 ? 1.034 1.351 -14.840 1.00 91.69 84 PHE A O 1
ATOM 594 N N . ALA A 1 85 ? -0.303 1.247 -13.042 1.00 90.88 85 ALA A N 1
ATOM 595 C CA . ALA A 1 85 ? -0.409 -0.211 -13.040 1.00 90.88 85 ALA A CA 1
ATOM 596 C C . ALA A 1 85 ? -1.163 -0.760 -14.265 1.00 90.88 85 ALA A C 1
ATOM 598 O O . ALA A 1 85 ? -0.877 -1.874 -14.698 1.00 90.88 85 ALA A O 1
ATOM 599 N N . PHE A 1 86 ? -2.075 0.019 -14.860 1.00 90.56 86 PHE A N 1
ATOM 600 C CA . PHE A 1 86 ? -2.724 -0.325 -16.135 1.00 90.56 86 PHE A CA 1
ATOM 601 C C . PHE A 1 86 ? -1.852 -0.033 -17.367 1.00 90.56 86 PHE A C 1
ATOM 603 O O . PHE A 1 86 ? -2.207 -0.431 -18.475 1.00 90.56 86 PHE A O 1
ATOM 610 N N . GLY A 1 87 ? -0.725 0.661 -17.185 1.00 89.44 87 GLY A N 1
ATOM 611 C CA . GLY A 1 87 ? 0.227 0.978 -18.243 1.00 89.44 87 GLY A CA 1
ATOM 612 C C . GLY A 1 87 ? 1.123 -0.202 -18.633 1.00 89.44 87 GLY A C 1
ATOM 613 O O . GLY A 1 87 ? 0.818 -1.373 -18.401 1.00 89.44 87 GLY A O 1
ATOM 614 N N . SER A 1 88 ? 2.269 0.107 -19.243 1.00 87.88 88 SER A N 1
ATOM 615 C CA . SER A 1 88 ? 3.260 -0.907 -19.611 1.00 87.88 88 SER A CA 1
ATOM 616 C C . SER A 1 88 ? 4.023 -1.431 -18.386 1.00 87.88 88 SER A C 1
ATOM 618 O O . SER A 1 88 ? 4.087 -0.791 -17.337 1.00 87.88 88 SER A O 1
ATOM 620 N N . ALA A 1 89 ? 4.620 -2.622 -18.511 1.00 83.38 89 ALA A N 1
ATOM 621 C CA . ALA A 1 89 ? 5.375 -3.236 -17.413 1.00 83.38 89 ALA A CA 1
ATOM 622 C C . ALA A 1 89 ? 6.626 -2.407 -17.083 1.00 83.38 89 ALA A C 1
ATOM 624 O O . ALA A 1 89 ? 6.908 -2.168 -15.913 1.00 83.38 89 ALA A O 1
ATOM 625 N N . GLY A 1 90 ? 7.289 -1.863 -18.111 1.00 85.31 90 GLY A N 1
ATOM 626 C CA . GLY A 1 90 ? 8.425 -0.958 -17.944 1.00 85.31 90 GLY A CA 1
ATOM 627 C C . GLY A 1 90 ? 8.073 0.306 -17.155 1.00 85.31 90 GLY A C 1
ATOM 628 O O . GLY A 1 90 ? 8.801 0.666 -16.236 1.00 85.31 90 GLY A O 1
ATOM 629 N N . VAL A 1 91 ? 6.927 0.947 -17.433 1.00 89.88 91 VAL A N 1
ATOM 630 C CA . VAL A 1 91 ? 6.488 2.129 -16.663 1.00 89.88 91 VAL A CA 1
ATOM 631 C C . VAL A 1 91 ? 6.262 1.767 -15.196 1.00 89.88 91 VAL A C 1
ATOM 633 O O . VAL A 1 91 ? 6.732 2.484 -14.316 1.00 89.88 91 VAL A O 1
ATOM 636 N N . ALA A 1 92 ? 5.602 0.640 -14.916 1.00 88.81 92 ALA A N 1
ATOM 637 C CA . ALA A 1 92 ? 5.398 0.187 -13.542 1.00 88.81 92 ALA A CA 1
ATOM 638 C C . ALA A 1 92 ? 6.729 -0.089 -12.817 1.00 88.81 92 ALA A C 1
ATOM 640 O O . ALA A 1 92 ? 6.880 0.303 -11.660 1.00 88.81 92 ALA A O 1
ATOM 641 N N . GLY A 1 93 ? 7.704 -0.692 -13.505 1.00 88.44 93 GLY A N 1
ATOM 642 C CA . GLY A 1 93 ? 9.050 -0.929 -12.978 1.00 88.44 93 GLY A CA 1
ATOM 643 C C . GLY A 1 93 ? 9.778 0.365 -12.608 1.00 88.44 93 GLY A C 1
ATOM 644 O O . GLY A 1 93 ? 10.259 0.503 -11.484 1.00 88.44 93 GLY A O 1
ATOM 645 N N . TRP A 1 94 ? 9.780 1.358 -13.502 1.00 93.00 94 TRP A N 1
ATOM 646 C CA . TRP A 1 94 ? 10.372 2.675 -13.234 1.00 93.00 94 TRP A CA 1
ATOM 647 C C . TRP A 1 94 ? 9.691 3.408 -12.079 1.00 93.00 94 TRP A C 1
ATOM 649 O O . TRP A 1 94 ? 10.361 3.992 -11.225 1.00 93.00 94 TRP A O 1
ATOM 659 N N . VAL A 1 95 ? 8.359 3.355 -12.014 1.00 94.12 95 VAL A N 1
ATOM 660 C CA . VAL A 1 95 ? 7.612 3.950 -10.901 1.00 94.12 95 VAL A CA 1
ATOM 661 C C . VAL A 1 95 ? 7.976 3.260 -9.587 1.00 94.12 95 VAL A C 1
ATOM 663 O O . VAL A 1 95 ? 8.213 3.951 -8.597 1.00 94.12 95 VAL A O 1
ATOM 666 N N . LEU A 1 96 ? 8.081 1.927 -9.558 1.00 90.56 96 LEU A N 1
ATOM 667 C CA . LEU A 1 96 ? 8.492 1.183 -8.362 1.00 90.56 96 LEU A CA 1
ATOM 668 C C . LEU A 1 96 ? 9.927 1.490 -7.939 1.00 90.56 96 LEU A C 1
ATOM 670 O O . LEU A 1 96 ? 10.181 1.611 -6.739 1.00 90.56 96 LEU A O 1
ATOM 674 N N . LEU A 1 97 ? 10.837 1.685 -8.893 1.00 92.62 97 LEU A N 1
ATOM 675 C CA . LEU A 1 97 ? 12.227 2.045 -8.621 1.00 92.62 97 LEU A CA 1
ATOM 676 C C . LEU A 1 97 ? 12.346 3.342 -7.803 1.00 92.62 97 LEU A C 1
ATOM 678 O O . LEU A 1 97 ? 13.251 3.468 -6.984 1.00 92.62 97 LEU A O 1
ATOM 682 N N . VAL A 1 98 ? 11.403 4.275 -7.968 1.00 95.81 98 VAL A N 1
ATOM 683 C CA . VAL A 1 98 ? 11.326 5.514 -7.175 1.00 95.81 98 VAL A CA 1
ATOM 684 C C . V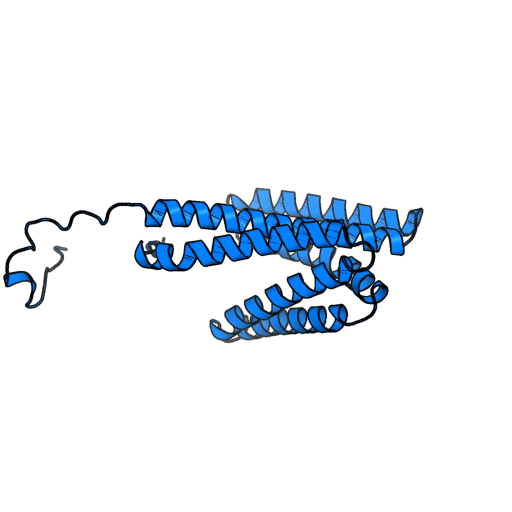AL A 1 98 ? 10.428 5.348 -5.946 1.00 95.81 98 VAL A C 1
ATOM 686 O O . VAL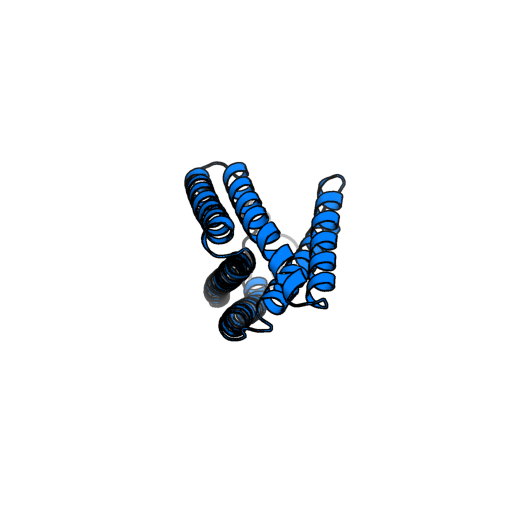 A 1 98 ? 10.779 5.772 -4.840 1.00 95.81 98 VAL A O 1
ATOM 689 N N . ALA A 1 99 ? 9.264 4.721 -6.116 1.00 90.94 99 ALA A N 1
ATOM 690 C CA . ALA A 1 99 ? 8.248 4.603 -5.077 1.00 90.94 99 ALA A CA 1
ATOM 691 C C . ALA A 1 99 ? 8.712 3.746 -3.894 1.00 90.94 99 ALA A C 1
ATOM 693 O O . ALA A 1 99 ? 8.371 4.058 -2.753 1.00 90.94 99 ALA A O 1
ATOM 694 N N . VAL A 1 100 ? 9.505 2.697 -4.135 1.00 94.19 100 VAL A N 1
ATOM 695 C CA . VAL A 1 100 ? 10.003 1.808 -3.077 1.00 94.19 100 VAL A CA 1
ATOM 696 C C . VAL A 1 100 ? 10.990 2.533 -2.152 1.00 94.19 100 VAL A C 1
ATOM 698 O O . VAL A 1 100 ? 10.717 2.583 -0.947 1.00 94.19 100 VAL A O 1
ATOM 701 N N . PRO A 1 101 ? 12.072 3.172 -2.646 1.00 94.94 101 PRO A N 1
ATOM 702 C CA . PRO A 1 101 ? 12.925 4.014 -1.810 1.00 94.94 101 PRO A CA 1
ATOM 703 C C . PRO A 1 101 ? 12.155 5.127 -1.096 1.00 94.94 101 PRO A C 1
ATOM 705 O O . PRO A 1 101 ? 12.346 5.326 0.105 1.00 94.94 101 PRO A O 1
ATOM 708 N N . ALA A 1 102 ? 11.255 5.827 -1.795 1.00 94.44 102 ALA A N 1
ATOM 709 C CA . ALA A 1 102 ? 10.469 6.907 -1.200 1.00 94.44 102 ALA A CA 1
ATOM 710 C C . ALA A 1 102 ? 9.549 6.404 -0.073 1.00 94.44 102 ALA A C 1
ATOM 712 O O . ALA A 1 102 ? 9.466 7.026 0.988 1.00 94.44 102 ALA A O 1
ATOM 713 N N . GLY A 1 103 ? 8.894 5.258 -0.269 1.00 91.00 103 GLY A N 1
ATOM 714 C CA . GLY A 1 103 ? 8.024 4.626 0.720 1.00 91.00 103 GLY A CA 1
ATOM 715 C C . GLY A 1 103 ? 8.787 4.144 1.953 1.00 91.00 103 GLY A C 1
ATOM 716 O O . GLY A 1 103 ? 8.349 4.389 3.078 1.00 91.00 103 GLY A O 1
ATOM 717 N N . LEU A 1 104 ? 9.954 3.521 1.759 1.00 91.06 104 LEU A N 1
ATOM 718 C CA . LEU A 1 104 ? 10.838 3.105 2.852 1.00 91.06 104 LEU A CA 1
ATOM 719 C C . LEU A 1 104 ? 11.340 4.309 3.660 1.00 91.06 104 LEU A C 1
ATOM 721 O O . LEU A 1 104 ? 11.293 4.277 4.892 1.00 91.06 104 LEU A O 1
ATOM 725 N N . LEU A 1 105 ? 11.746 5.390 2.987 1.00 93.31 105 LEU A N 1
ATOM 726 C CA . LEU A 1 105 ? 12.170 6.626 3.643 1.00 93.31 105 LEU A CA 1
ATOM 727 C C . LEU A 1 105 ? 11.026 7.256 4.438 1.00 93.31 105 LEU A C 1
ATOM 729 O O . LEU A 1 105 ? 11.195 7.576 5.614 1.00 93.31 105 LEU A O 1
ATOM 733 N N . ALA A 1 106 ? 9.846 7.396 3.829 1.00 91.50 106 ALA A N 1
ATOM 734 C CA . ALA A 1 106 ? 8.665 7.922 4.505 1.00 91.50 106 ALA A CA 1
ATOM 735 C C . ALA A 1 106 ? 8.310 7.070 5.736 1.00 91.50 106 ALA A C 1
ATOM 737 O O . ALA A 1 106 ? 8.092 7.611 6.821 1.00 91.50 106 ALA A O 1
ATOM 738 N N . GLY A 1 107 ? 8.333 5.741 5.606 1.00 86.94 107 GLY A N 1
ATOM 739 C CA . GLY A 1 107 ? 8.141 4.806 6.713 1.00 86.94 107 GLY A CA 1
ATOM 740 C C . GLY A 1 107 ? 9.146 5.031 7.844 1.00 86.94 107 GLY A C 1
ATOM 741 O O . GLY A 1 107 ? 8.746 5.222 8.995 1.00 86.94 107 GLY A O 1
ATOM 742 N N . ALA A 1 108 ? 10.436 5.106 7.524 1.00 88.62 108 ALA A N 1
ATOM 743 C CA . ALA A 1 108 ? 11.483 5.366 8.503 1.00 88.62 108 ALA A CA 1
ATOM 744 C C . ALA A 1 108 ? 11.275 6.714 9.217 1.00 88.62 108 ALA A C 1
ATOM 746 O O . ALA A 1 108 ? 11.216 6.759 10.447 1.00 88.62 108 ALA A O 1
ATOM 747 N N . LEU A 1 109 ? 11.050 7.800 8.474 1.00 90.62 109 LEU A N 1
ATOM 748 C CA . LEU A 1 109 ? 10.806 9.130 9.043 1.00 90.62 109 LEU A CA 1
ATOM 749 C C . LEU A 1 109 ? 9.561 9.162 9.940 1.00 90.62 109 LEU A C 1
ATOM 751 O O . LEU A 1 109 ? 9.593 9.772 11.011 1.00 90.62 109 LEU A O 1
ATOM 755 N N . THR A 1 110 ? 8.485 8.460 9.567 1.00 88.06 110 THR A N 1
ATOM 756 C CA . THR A 1 110 ? 7.295 8.359 10.427 1.00 88.06 110 THR A CA 1
ATOM 757 C C . THR A 1 110 ? 7.574 7.611 11.730 1.00 88.06 110 THR A C 1
ATOM 759 O O . THR A 1 110 ? 7.045 8.001 12.771 1.00 88.06 110 THR A O 1
ATOM 762 N N . LEU A 1 111 ? 8.422 6.576 11.714 1.00 86.00 111 LEU A N 1
ATOM 763 C CA . LEU A 1 111 ? 8.845 5.869 12.928 1.00 86.00 111 LEU A CA 1
ATOM 764 C C . LEU A 1 111 ? 9.724 6.753 13.820 1.00 86.00 111 LEU A C 1
ATOM 766 O O . LEU A 1 111 ? 9.544 6.750 15.038 1.00 86.00 111 LEU A O 1
ATOM 770 N N . LEU A 1 112 ? 10.628 7.543 13.232 1.00 87.06 112 LEU A N 1
ATOM 771 C CA . LEU A 1 112 ? 11.439 8.508 13.979 1.00 87.06 112 LEU A CA 1
ATOM 772 C C . LEU A 1 112 ? 10.584 9.608 14.620 1.00 87.06 112 LEU A C 1
ATOM 774 O O . LEU A 1 112 ? 10.787 9.928 15.793 1.00 87.06 112 LEU A O 1
ATOM 778 N N . GLY A 1 113 ? 9.606 10.145 13.887 1.00 85.50 113 GLY A N 1
ATOM 779 C CA . GLY A 1 113 ? 8.721 11.208 14.371 1.00 85.50 113 GLY A CA 1
ATOM 780 C C . GLY A 1 113 ? 7.823 10.795 15.544 1.00 85.50 113 GLY A C 1
ATOM 781 O O . GLY A 1 113 ? 7.364 11.655 16.290 1.00 85.50 113 GLY A O 1
ATOM 782 N N . ARG A 1 114 ? 7.595 9.489 15.751 1.00 83.38 114 ARG A N 1
ATOM 783 C CA . ARG A 1 114 ? 6.786 8.964 16.870 1.00 83.38 114 ARG A CA 1
ATOM 784 C C . ARG A 1 114 ? 7.508 8.975 18.227 1.00 83.38 114 ARG A C 1
ATOM 786 O O . ARG A 1 114 ? 6.842 8.836 19.248 1.00 83.38 114 ARG A O 1
ATOM 793 N N . GLY A 1 115 ? 8.829 9.178 18.261 1.00 76.62 115 GLY A N 1
ATOM 794 C CA . GLY A 1 115 ? 9.609 9.300 19.500 1.00 76.62 115 GLY A CA 1
ATOM 795 C C . GLY A 1 115 ? 9.680 8.026 20.367 1.00 76.62 115 GLY A C 1
ATOM 796 O O . GLY A 1 115 ? 9.206 6.951 20.004 1.00 76.62 115 GLY A O 1
ATOM 797 N N . GLY A 1 116 ? 10.322 8.134 21.537 1.00 77.81 116 GLY A N 1
ATOM 798 C CA . GLY A 1 116 ? 10.372 7.065 22.550 1.00 77.81 116 GLY A CA 1
ATOM 799 C C . GLY A 1 116 ? 11.151 5.801 22.147 1.00 77.81 116 GLY A C 1
ATOM 800 O O . GLY A 1 116 ? 12.100 5.857 21.362 1.00 77.81 116 GLY A O 1
ATOM 801 N N . ALA A 1 117 ? 10.750 4.642 22.691 1.00 66.12 117 ALA A N 1
ATOM 802 C CA . ALA A 1 117 ? 11.370 3.331 22.429 1.00 66.12 117 ALA A CA 1
ATOM 803 C C . ALA A 1 117 ? 11.358 2.926 20.939 1.00 66.12 117 ALA A C 1
ATOM 805 O O . ALA A 1 117 ? 12.185 2.130 20.496 1.00 66.12 117 ALA A O 1
ATOM 806 N N . VAL A 1 118 ? 10.472 3.534 20.144 1.00 68.94 118 VAL A N 1
ATOM 807 C CA . VAL A 1 118 ? 10.335 3.310 18.698 1.00 68.94 118 VAL A CA 1
ATOM 808 C C . VAL A 1 118 ? 11.474 3.972 17.906 1.00 68.94 118 VAL A C 1
ATOM 810 O O . VAL A 1 118 ? 11.756 3.572 16.776 1.00 68.94 118 VAL A O 1
ATOM 813 N N . ARG A 1 119 ? 12.227 4.910 18.497 1.00 76.25 119 ARG A N 1
ATOM 814 C CA . ARG A 1 119 ? 13.311 5.630 17.805 1.00 76.25 119 ARG A CA 1
ATOM 815 C C . ARG A 1 119 ? 14.435 4.711 17.306 1.00 76.25 119 ARG A C 1
ATOM 817 O O . ARG A 1 119 ? 14.969 4.957 16.228 1.00 76.25 119 ARG A O 1
ATOM 824 N N . ARG A 1 120 ? 14.733 3.614 18.023 1.00 80.81 120 ARG A N 1
ATOM 825 C CA . ARG A 1 120 ? 15.699 2.592 17.562 1.00 80.81 120 ARG A CA 1
ATOM 826 C C . ARG A 1 120 ? 15.214 1.879 16.300 1.00 80.81 120 ARG A C 1
ATOM 828 O O . ARG A 1 120 ? 15.996 1.670 15.382 1.00 80.81 120 ARG A O 1
ATOM 835 N N . SER A 1 121 ? 13.918 1.564 16.225 1.00 82.31 121 SER A N 1
ATOM 836 C CA . SER A 1 121 ? 13.329 0.951 15.027 1.00 82.31 121 SER A CA 1
ATOM 837 C C . SER A 1 121 ? 13.333 1.906 13.831 1.00 82.31 121 SER A C 1
ATOM 839 O O . SER A 1 121 ? 13.582 1.475 12.711 1.00 82.31 121 SER A O 1
ATOM 841 N N . GLY A 1 122 ? 13.159 3.212 14.070 1.00 84.88 122 GLY A N 1
ATOM 842 C CA . GLY A 1 122 ? 13.304 4.236 13.036 1.00 84.88 122 GLY A CA 1
ATOM 843 C C . GLY A 1 122 ? 14.728 4.314 12.477 1.00 84.88 122 GLY A C 1
ATOM 844 O O . GLY A 1 122 ? 14.906 4.361 11.265 1.00 84.88 122 GLY A O 1
ATOM 845 N N . GLN A 1 123 ? 15.751 4.259 13.337 1.00 88.12 123 GLN A N 1
ATOM 846 C CA . GLN A 1 123 ? 17.150 4.216 12.888 1.00 88.12 123 GLN A CA 1
ATOM 847 C C . GLN A 1 123 ? 17.466 2.941 12.099 1.00 88.12 123 GLN A C 1
ATOM 849 O O . GLN A 1 123 ? 18.076 3.023 11.037 1.00 88.12 123 GLN A O 1
ATOM 854 N N . ALA A 1 124 ? 17.005 1.779 12.570 1.00 89.62 124 ALA A N 1
ATOM 855 C CA . ALA A 1 124 ? 17.151 0.527 11.831 1.00 89.62 124 ALA A CA 1
ATOM 856 C C . ALA A 1 124 ? 16.464 0.595 10.453 1.00 89.62 124 ALA A C 1
ATOM 858 O O . ALA A 1 124 ? 17.039 0.162 9.457 1.00 89.62 124 ALA A O 1
ATOM 859 N N . ALA A 1 125 ? 15.278 1.209 10.373 1.00 89.31 125 ALA A N 1
ATOM 860 C CA . ALA A 1 125 ? 14.571 1.418 9.112 1.00 89.31 125 ALA A CA 1
ATOM 861 C C . ALA A 1 125 ? 15.319 2.368 8.158 1.00 89.31 125 ALA A C 1
ATOM 863 O O . ALA A 1 125 ? 15.313 2.128 6.954 1.00 89.31 125 ALA A O 1
ATOM 864 N N . LEU A 1 126 ? 15.999 3.405 8.668 1.00 91.25 126 LEU A N 1
ATOM 865 C CA . LEU A 1 126 ? 16.853 4.278 7.848 1.00 91.25 126 LEU A CA 1
ATOM 866 C C . LEU A 1 126 ? 18.070 3.537 7.289 1.00 91.25 126 LEU A C 1
ATOM 868 O O . LEU A 1 126 ? 18.402 3.718 6.121 1.00 91.25 126 LEU A O 1
ATOM 872 N N . ILE A 1 127 ? 18.717 2.695 8.099 1.00 94.62 127 ILE A N 1
ATOM 873 C CA . ILE A 1 127 ? 19.839 1.866 7.635 1.00 94.62 127 ILE A CA 1
ATOM 874 C C . ILE A 1 127 ? 19.353 0.926 6.532 1.00 94.62 127 ILE A C 1
ATOM 876 O O . ILE A 1 127 ? 19.964 0.852 5.471 1.00 94.62 127 ILE A O 1
ATOM 880 N N . TRP A 1 128 ? 18.216 0.262 6.749 1.00 92.44 128 TRP A N 1
ATOM 881 C CA . TRP A 1 128 ? 17.619 -0.611 5.744 1.00 92.44 128 TRP A CA 1
ATOM 882 C C . TRP A 1 128 ? 17.275 0.138 4.452 1.00 92.44 128 TRP A C 1
ATOM 884 O O . TRP A 1 128 ? 17.596 -0.329 3.362 1.00 92.44 128 TRP A O 1
ATOM 894 N N . TRP A 1 129 ? 16.682 1.328 4.565 1.00 95.19 129 TRP A N 1
ATOM 895 C CA . TRP A 1 129 ? 16.416 2.197 3.421 1.00 95.19 129 TRP A CA 1
ATOM 896 C C . TRP A 1 129 ? 17.696 2.535 2.645 1.00 95.19 129 TRP A C 1
ATOM 898 O O . TRP A 1 129 ? 17.705 2.418 1.419 1.00 95.19 129 TRP A O 1
ATOM 908 N N . ALA A 1 130 ? 18.772 2.917 3.339 1.00 95.31 130 ALA A N 1
ATOM 909 C CA . ALA A 1 130 ? 20.045 3.257 2.710 1.00 95.31 130 ALA A CA 1
ATOM 910 C C . ALA A 1 130 ? 20.661 2.047 1.990 1.00 95.31 130 ALA A C 1
ATOM 912 O O . ALA A 1 130 ? 21.128 2.188 0.863 1.00 95.31 130 ALA A O 1
ATOM 913 N N . LEU A 1 131 ? 20.601 0.856 2.599 1.00 95.88 131 LEU A N 1
ATOM 914 C CA . LEU A 1 131 ? 21.090 -0.387 1.996 1.00 95.88 131 LEU A CA 1
ATOM 915 C C . LEU A 1 131 ? 20.301 -0.764 0.742 1.00 95.88 131 LEU A C 1
ATOM 917 O O . LEU A 1 131 ? 20.903 -1.034 -0.293 1.00 95.88 131 LEU A O 1
ATOM 921 N N . VAL A 1 132 ? 18.967 -0.748 0.809 1.00 95.25 132 VAL A N 1
ATOM 922 C CA . VAL A 1 132 ? 18.113 -1.062 -0.345 1.00 95.25 132 VAL A CA 1
ATOM 923 C C . VAL A 1 132 ? 18.335 -0.049 -1.465 1.00 95.25 132 VAL A C 1
ATOM 925 O O . VAL A 1 132 ? 18.547 -0.438 -2.607 1.00 95.25 132 VAL A O 1
ATOM 928 N N . THR A 1 133 ? 18.333 1.246 -1.150 1.00 95.19 133 THR A N 1
ATOM 929 C CA . THR A 1 133 ? 18.514 2.302 -2.158 1.00 95.19 133 THR A CA 1
ATOM 930 C C . THR A 1 133 ? 19.903 2.226 -2.787 1.00 95.19 133 THR A C 1
ATOM 932 O O . THR A 1 133 ? 20.022 2.263 -4.008 1.00 95.19 133 THR A O 1
ATOM 935 N N . GLY A 1 134 ? 20.946 2.054 -1.971 1.00 95.75 134 GLY A N 1
ATOM 936 C CA . GLY A 1 134 ? 22.313 1.868 -2.449 1.00 95.75 134 GLY A CA 1
ATOM 937 C C . GLY A 1 134 ? 22.444 0.636 -3.341 1.00 95.75 134 GLY A C 1
ATOM 938 O O . GLY A 1 134 ? 23.019 0.733 -4.420 1.00 95.75 134 GLY A O 1
ATOM 939 N N . LEU A 1 135 ? 21.845 -0.493 -2.948 1.00 96.25 135 LEU A N 1
ATOM 940 C CA . LEU A 1 135 ? 21.837 -1.717 -3.749 1.00 96.25 135 LEU A CA 1
ATOM 941 C C . LEU A 1 135 ? 21.149 -1.510 -5.102 1.00 96.25 135 LEU A C 1
ATOM 943 O O . LEU A 1 135 ? 21.696 -1.925 -6.121 1.00 96.25 135 LEU A O 1
ATOM 947 N N . LEU A 1 136 ? 19.986 -0.854 -5.135 1.00 94.94 136 LEU A N 1
ATOM 948 C CA . LEU A 1 136 ? 19.264 -0.577 -6.381 1.00 94.94 136 LEU A CA 1
ATOM 949 C C . LEU A 1 136 ? 20.064 0.347 -7.305 1.00 94.94 136 LEU A C 1
ATOM 951 O O . LEU A 1 136 ? 20.164 0.074 -8.498 1.00 94.94 136 LEU A O 1
ATOM 955 N N . VAL A 1 137 ? 20.682 1.398 -6.757 1.00 96.56 137 VAL A N 1
ATOM 956 C CA . VAL A 1 137 ? 21.519 2.331 -7.529 1.00 96.56 137 VAL A CA 1
ATOM 957 C C . VAL A 1 137 ? 22.759 1.629 -8.076 1.00 96.56 137 VAL A C 1
ATOM 959 O O . VAL A 1 137 ? 23.035 1.729 -9.266 1.00 96.56 137 VAL A O 1
ATOM 962 N N . VAL A 1 138 ? 23.484 0.875 -7.246 1.00 97.38 138 VAL A N 1
ATOM 963 C CA . VAL A 1 138 ? 24.663 0.109 -7.685 1.00 97.38 138 VAL A CA 1
ATOM 964 C C . VAL A 1 138 ? 24.277 -0.926 -8.743 1.00 97.38 138 VAL A C 1
ATOM 966 O O . VAL A 1 138 ? 24.986 -1.068 -9.733 1.00 97.38 138 VAL A O 1
ATOM 969 N N . THR A 1 139 ? 23.135 -1.600 -8.586 1.00 95.69 139 THR A N 1
ATOM 970 C CA . THR A 1 139 ? 22.621 -2.548 -9.591 1.00 95.69 139 THR A CA 1
ATOM 971 C C . THR A 1 139 ? 22.307 -1.844 -10.911 1.00 95.69 139 THR A C 1
ATOM 973 O O . THR A 1 139 ? 22.686 -2.348 -11.964 1.00 95.69 139 THR A O 1
ATOM 976 N N . GLY A 1 140 ? 21.679 -0.666 -10.862 1.00 94.62 140 GLY A N 1
ATOM 977 C CA . GLY A 1 140 ? 21.395 0.142 -12.050 1.00 94.62 140 GLY A CA 1
ATOM 978 C C . GLY A 1 140 ? 22.655 0.621 -12.772 1.00 94.62 140 GLY A C 1
ATOM 979 O O . GLY A 1 140 ? 22.684 0.659 -13.996 1.00 94.62 140 GLY A O 1
ATOM 980 N N . LEU A 1 141 ? 23.712 0.942 -12.018 1.00 96.75 141 LEU A N 1
ATOM 981 C CA . LEU A 1 141 ? 24.990 1.406 -12.566 1.00 96.75 141 LEU A CA 1
ATOM 982 C C . LEU A 1 141 ? 25.878 0.274 -13.107 1.00 96.75 141 LEU A C 1
ATOM 984 O O . LEU A 1 141 ? 26.618 0.505 -14.058 1.00 96.75 141 LEU A O 1
ATOM 988 N N . LEU A 1 142 ? 25.857 -0.912 -12.485 1.00 97.12 142 LEU A N 1
ATOM 989 C CA . LEU A 1 142 ? 26.759 -2.023 -12.826 1.00 97.12 142 LEU A CA 1
ATOM 990 C C . LEU A 1 142 ? 26.140 -3.085 -13.740 1.00 97.12 142 LEU A C 1
ATOM 992 O O . LEU A 1 142 ? 26.882 -3.736 -14.471 1.00 97.12 142 LEU A O 1
ATOM 996 N N . ALA A 1 143 ? 24.827 -3.313 -13.658 1.00 94.31 143 ALA A N 1
ATOM 997 C CA . ALA A 1 143 ? 24.132 -4.331 -14.443 1.00 94.31 143 ALA A CA 1
ATOM 998 C C . ALA A 1 143 ? 23.249 -3.681 -15.511 1.00 94.31 143 ALA A C 1
ATOM 1000 O O . ALA A 1 143 ? 23.621 -3.694 -16.677 1.00 94.31 143 ALA A O 1
ATOM 1001 N N . ASP A 1 144 ? 22.105 -3.131 -15.101 1.00 95.06 144 ASP A N 1
ATOM 1002 C CA . ASP A 1 144 ? 21.218 -2.272 -15.893 1.00 95.06 144 ASP A CA 1
ATOM 1003 C C . ASP A 1 144 ? 20.067 -1.773 -14.992 1.00 95.06 144 ASP A C 1
ATOM 1005 O O . ASP A 1 144 ? 19.754 -2.377 -13.954 1.00 95.06 144 ASP A O 1
ATOM 1009 N N . TRP A 1 145 ? 19.392 -0.696 -15.390 1.00 93.00 145 TRP A N 1
ATOM 1010 C CA . TRP A 1 145 ? 18.221 -0.169 -14.689 1.00 93.00 145 TRP A CA 1
ATOM 1011 C C . TRP A 1 145 ? 17.000 -1.087 -14.769 1.00 93.00 145 TRP A C 1
ATOM 1013 O O . TRP A 1 145 ? 16.192 -1.086 -13.836 1.00 93.00 145 TRP A O 1
ATOM 1023 N N . GLU A 1 146 ? 16.885 -1.922 -15.804 1.00 92.75 146 GLU A N 1
ATOM 1024 C CA . GLU A 1 146 ? 15.846 -2.959 -15.864 1.00 92.75 146 GLU A CA 1
ATOM 1025 C C . GLU A 1 146 ? 15.996 -3.957 -14.707 1.00 92.75 146 GLU A C 1
ATOM 1027 O O . GLU A 1 146 ? 15.040 -4.252 -13.987 1.00 92.75 146 GLU A O 1
ATOM 1032 N N . ARG A 1 147 ? 17.234 -4.383 -14.428 1.00 91.88 147 ARG A N 1
ATOM 1033 C CA . ARG A 1 147 ? 17.534 -5.290 -13.311 1.00 91.88 147 ARG A CA 1
ATOM 1034 C C . ARG A 1 147 ? 17.264 -4.642 -11.954 1.00 91.88 147 ARG A C 1
ATOM 1036 O O . ARG A 1 147 ? 16.807 -5.305 -11.021 1.00 91.88 147 ARG A O 1
ATOM 1043 N N . ALA A 1 148 ? 17.535 -3.344 -11.835 1.00 93.81 148 ALA A N 1
ATOM 1044 C CA . ALA A 1 148 ? 17.197 -2.587 -10.637 1.00 93.81 148 ALA A CA 1
ATOM 1045 C C . ALA A 1 148 ? 15.671 -2.494 -10.439 1.00 93.81 148 ALA A C 1
ATOM 1047 O O . ALA A 1 148 ? 15.195 -2.625 -9.311 1.00 93.81 148 ALA A O 1
ATOM 1048 N N . ALA A 1 149 ? 14.890 -2.329 -11.511 1.00 93.06 149 ALA A N 1
ATOM 1049 C CA . ALA A 1 149 ? 13.427 -2.304 -11.447 1.00 93.06 149 ALA A CA 1
ATOM 1050 C C . ALA A 1 149 ? 12.829 -3.657 -11.007 1.00 93.06 149 ALA A C 1
ATOM 1052 O O . ALA A 1 149 ? 11.903 -3.680 -10.185 1.00 93.06 149 ALA A O 1
ATOM 1053 N N . ASP A 1 150 ? 13.396 -4.781 -11.457 1.00 92.88 150 ASP A N 1
ATOM 1054 C CA . ASP A 1 150 ? 13.046 -6.117 -10.945 1.00 92.88 150 ASP A CA 1
ATOM 1055 C C . ASP A 1 150 ? 13.308 -6.214 -9.435 1.00 92.88 150 ASP A C 1
ATOM 1057 O O . ASP A 1 150 ? 12.450 -6.643 -8.657 1.00 92.88 150 ASP A O 1
ATOM 1061 N N . GLY A 1 151 ? 14.486 -5.754 -8.999 1.00 93.81 151 GLY A N 1
ATOM 1062 C CA . GLY A 1 151 ? 14.859 -5.710 -7.586 1.00 93.81 151 GLY A CA 1
ATOM 1063 C C . GLY A 1 151 ? 13.895 -4.861 -6.753 1.00 93.81 151 GLY A C 1
ATOM 1064 O O . GLY A 1 151 ? 13.453 -5.289 -5.685 1.00 93.81 151 GLY A O 1
ATOM 1065 N N . ALA A 1 152 ? 13.504 -3.687 -7.255 1.00 94.50 152 ALA A N 1
ATOM 1066 C CA . ALA A 1 152 ? 12.516 -2.830 -6.605 1.00 94.50 152 ALA A CA 1
ATOM 1067 C C . ALA A 1 152 ? 11.150 -3.526 -6.498 1.00 94.50 152 ALA A C 1
ATOM 1069 O O . ALA A 1 152 ? 10.503 -3.452 -5.452 1.00 94.50 152 ALA A O 1
ATOM 1070 N N . THR A 1 153 ? 10.741 -4.263 -7.533 1.00 95.00 153 THR A N 1
ATOM 1071 C CA . THR A 1 153 ? 9.504 -5.057 -7.523 1.00 95.00 153 THR A CA 1
ATOM 1072 C C . THR A 1 153 ? 9.529 -6.127 -6.436 1.00 95.00 153 THR A C 1
ATOM 1074 O O . THR A 1 153 ? 8.572 -6.231 -5.665 1.00 95.00 153 THR A O 1
ATOM 1077 N N . LEU A 1 154 ? 10.637 -6.862 -6.299 1.00 95.88 154 LEU A N 1
ATOM 1078 C CA . LEU A 1 154 ? 10.813 -7.855 -5.233 1.00 95.88 154 LEU A CA 1
ATOM 1079 C C . LEU A 1 154 ? 10.733 -7.217 -3.843 1.00 95.88 154 LEU A C 1
ATOM 1081 O O . LEU A 1 154 ? 10.016 -7.713 -2.974 1.00 95.88 154 LEU A O 1
ATOM 1085 N N . VAL A 1 155 ? 11.414 -6.090 -3.627 1.00 96.12 155 VAL A N 1
ATOM 1086 C CA . VAL A 1 155 ? 11.362 -5.373 -2.343 1.00 96.12 155 VAL A CA 1
ATOM 1087 C C . VAL A 1 155 ? 9.948 -4.862 -2.051 1.00 96.12 155 VAL A C 1
ATOM 1089 O O . VAL A 1 155 ? 9.476 -4.977 -0.917 1.00 96.12 155 VAL A O 1
ATOM 1092 N N . GLY A 1 156 ? 9.242 -4.345 -3.059 1.00 95.06 156 GLY A N 1
ATOM 1093 C CA . GLY A 1 156 ? 7.846 -3.929 -2.939 1.00 95.06 156 GLY A CA 1
ATOM 1094 C C . GLY A 1 156 ? 6.919 -5.092 -2.570 1.00 95.06 156 GLY A C 1
ATOM 1095 O O . GLY A 1 156 ? 6.109 -4.964 -1.647 1.00 95.06 156 GLY A O 1
ATOM 1096 N N . ALA A 1 157 ? 7.083 -6.248 -3.219 1.00 95.38 157 ALA A N 1
ATOM 1097 C CA . ALA A 1 157 ? 6.345 -7.469 -2.902 1.00 95.38 157 ALA A CA 1
ATOM 1098 C C . ALA A 1 157 ? 6.626 -7.951 -1.469 1.00 95.38 157 ALA A C 1
ATOM 1100 O O . ALA A 1 157 ? 5.689 -8.265 -0.735 1.00 95.38 157 ALA A O 1
ATOM 1101 N N . LEU A 1 158 ? 7.888 -7.929 -1.026 1.00 95.50 158 LEU A N 1
ATOM 1102 C CA . LEU A 1 158 ? 8.261 -8.242 0.359 1.00 95.50 158 LEU A CA 1
ATOM 1103 C C . LEU A 1 158 ? 7.633 -7.262 1.357 1.00 95.50 158 LEU A C 1
ATOM 1105 O O . LEU A 1 158 ? 7.160 -7.682 2.413 1.00 95.50 158 LEU A O 1
ATOM 1109 N N . GLY A 1 159 ? 7.567 -5.972 1.020 1.00 94.06 159 GLY A N 1
ATOM 1110 C CA . GLY A 1 159 ? 6.877 -4.963 1.822 1.00 94.06 159 GLY A CA 1
ATOM 1111 C C . GLY A 1 159 ? 5.380 -5.255 1.980 1.00 94.06 159 GLY A C 1
ATOM 1112 O O . GLY A 1 159 ? 4.862 -5.220 3.099 1.00 94.06 159 GLY A O 1
ATOM 1113 N N . LEU A 1 160 ? 4.689 -5.607 0.889 1.00 94.94 160 LEU A N 1
ATOM 1114 C CA . LEU A 1 160 ? 3.283 -6.036 0.931 1.00 94.94 160 LEU A CA 1
ATOM 1115 C C . LEU A 1 160 ? 3.106 -7.329 1.735 1.00 94.94 160 LEU A C 1
ATOM 1117 O O . LEU A 1 160 ? 2.192 -7.420 2.555 1.00 94.94 160 LEU A O 1
ATOM 1121 N N . GLY A 1 161 ? 4.003 -8.300 1.558 1.00 95.25 161 GLY A N 1
ATOM 1122 C CA . GLY A 1 161 ? 4.006 -9.542 2.326 1.00 95.25 161 GLY A CA 1
ATOM 1123 C C . GLY A 1 161 ? 4.168 -9.291 3.826 1.00 95.25 161 GLY A C 1
ATOM 1124 O O . GLY A 1 161 ? 3.403 -9.829 4.627 1.00 95.25 161 GLY A O 1
ATOM 1125 N N . LEU A 1 162 ? 5.088 -8.402 4.216 1.00 95.44 162 LEU A N 1
ATOM 1126 C CA . LEU A 1 162 ? 5.292 -8.008 5.611 1.00 95.44 162 LEU A CA 1
ATOM 1127 C C . LEU A 1 162 ? 4.044 -7.338 6.200 1.00 95.44 162 LEU A C 1
ATOM 1129 O O . LEU A 1 162 ? 3.651 -7.657 7.323 1.00 95.44 162 LEU A O 1
ATOM 1133 N N . LEU A 1 163 ? 3.379 -6.457 5.443 1.00 93.00 163 LEU A N 1
ATOM 1134 C CA . LEU A 1 163 ? 2.084 -5.894 5.842 1.00 93.00 163 LEU A CA 1
ATOM 1135 C C . LEU A 1 163 ? 1.032 -6.994 6.031 1.00 93.00 163 LEU A C 1
ATOM 1137 O O . LEU A 1 163 ? 0.287 -6.959 7.012 1.00 93.00 163 LEU A O 1
ATOM 1141 N N . GLY A 1 164 ? 1.010 -7.994 5.148 1.00 93.50 164 GLY A N 1
ATOM 1142 C CA . GLY A 1 164 ? 0.161 -9.175 5.281 1.00 93.50 164 GLY A CA 1
ATOM 1143 C C . GLY A 1 164 ? 0.396 -9.920 6.597 1.00 93.50 164 GLY A C 1
ATOM 1144 O O . GLY A 1 164 ? -0.554 -10.172 7.340 1.00 93.50 164 GLY A O 1
ATOM 1145 N N . VAL A 1 165 ? 1.658 -10.186 6.945 1.00 96.06 165 VAL A N 1
ATOM 1146 C CA . VAL A 1 165 ? 2.037 -10.819 8.224 1.00 96.06 165 VAL A CA 1
ATOM 1147 C C . VAL A 1 165 ? 1.566 -9.985 9.417 1.00 96.06 165 VAL A C 1
ATOM 1149 O O . VAL A 1 165 ? 0.968 -10.529 10.346 1.00 96.06 165 VAL A O 1
ATOM 1152 N N . VAL A 1 166 ? 1.765 -8.665 9.389 1.00 94.06 166 VAL A N 1
ATOM 1153 C CA . VAL A 1 166 ? 1.307 -7.767 10.464 1.00 94.06 166 VAL A CA 1
ATOM 1154 C C . VAL A 1 166 ? -0.216 -7.825 10.628 1.00 94.06 166 VAL A C 1
ATOM 1156 O O . VAL A 1 166 ? -0.705 -7.881 11.759 1.00 94.06 166 VAL A O 1
ATOM 1159 N N . LEU A 1 167 ? -0.978 -7.868 9.530 1.00 92.12 167 LEU A N 1
ATOM 1160 C CA . LEU A 1 167 ? -2.435 -8.023 9.587 1.00 92.12 167 LEU A CA 1
ATOM 1161 C C . LEU A 1 167 ? -2.854 -9.372 10.180 1.00 92.12 167 LEU A C 1
ATOM 1163 O O . LEU A 1 167 ? -3.810 -9.410 10.955 1.00 92.12 167 LEU A O 1
ATOM 1167 N N . LEU A 1 168 ? -2.137 -10.457 9.880 1.00 93.38 168 LEU A N 1
ATOM 1168 C CA . LEU A 1 168 ? -2.408 -11.780 10.452 1.00 93.38 168 LEU A CA 1
ATOM 1169 C C . LEU A 1 168 ? -2.118 -11.830 11.956 1.00 93.38 168 LEU A C 1
ATOM 1171 O O . LEU A 1 168 ? -2.923 -12.375 12.711 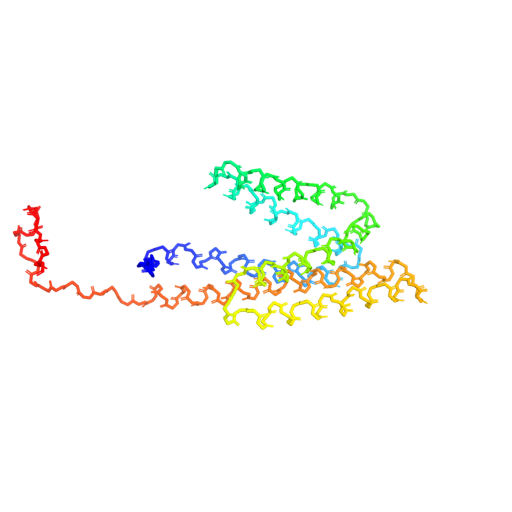1.00 93.38 168 LEU A O 1
ATOM 1175 N N . VAL A 1 169 ? -1.020 -11.216 12.406 1.00 95.31 169 VAL A N 1
ATOM 1176 C CA . VAL A 1 169 ? -0.703 -11.076 13.840 1.00 95.31 169 VAL A CA 1
ATOM 1177 C C . VAL A 1 169 ? -1.744 -10.201 14.550 1.00 95.31 169 VAL A C 1
ATOM 1179 O O . VAL A 1 169 ? -2.185 -10.512 15.660 1.00 95.31 169 VAL A O 1
ATOM 1182 N N . GLY A 1 170 ? -2.207 -9.130 13.902 1.00 90.56 170 GLY A N 1
ATOM 1183 C CA . GLY A 1 170 ? -3.334 -8.336 14.394 1.00 90.56 170 GLY A CA 1
ATOM 1184 C C . GLY A 1 170 ? -4.621 -9.162 14.491 1.00 90.56 170 GLY A C 1
ATOM 1185 O O . GLY A 1 170 ? -5.307 -9.128 15.512 1.00 90.56 170 GLY A O 1
ATOM 1186 N N . ALA A 1 171 ? -4.927 -9.963 13.468 1.00 90.44 171 ALA A N 1
ATOM 1187 C CA . ALA A 1 171 ? -6.105 -10.825 13.434 1.00 90.44 171 ALA A CA 1
ATOM 1188 C C . ALA A 1 171 ? -6.078 -11.908 14.524 1.00 90.44 171 ALA A C 1
ATOM 1190 O O . ALA A 1 171 ? -7.109 -12.156 15.152 1.00 90.44 171 ALA A O 1
ATOM 1191 N N . SER A 1 172 ? -4.922 -12.526 14.790 1.00 91.81 172 SER A N 1
ATOM 1192 C CA . SER A 1 172 ? -4.780 -13.526 15.856 1.00 91.81 172 SER A CA 1
ATOM 1193 C C . SER A 1 172 ? -4.966 -12.900 17.240 1.00 91.81 172 SER A C 1
ATOM 1195 O O . SER A 1 172 ? -5.670 -13.463 18.080 1.00 91.81 172 SER A O 1
ATOM 1197 N N . SER A 1 173 ? -4.441 -11.689 17.439 1.00 90.38 173 SER A N 1
ATOM 1198 C CA . SER A 1 173 ? -4.618 -10.916 18.671 1.00 90.38 173 SER A CA 1
ATOM 1199 C C . SER A 1 173 ? -6.090 -10.540 18.891 1.00 90.38 173 SER A C 1
ATOM 1201 O O . SER A 1 173 ? -6.629 -10.728 19.980 1.00 90.38 173 SER A O 1
ATOM 1203 N N . LEU A 1 174 ? -6.786 -10.086 17.841 1.00 87.88 174 LEU A N 1
ATOM 1204 C CA . LEU A 1 174 ? -8.225 -9.796 17.889 1.00 87.88 174 LEU A CA 1
ATOM 1205 C C . LEU A 1 174 ? -9.065 -11.051 18.144 1.00 87.88 174 LEU A C 1
ATOM 1207 O O . LEU A 1 174 ? -10.046 -10.986 18.882 1.00 87.88 174 LEU A O 1
ATOM 1211 N N . ARG A 1 175 ? -8.676 -12.198 17.576 1.00 89.19 175 ARG A N 1
ATOM 1212 C CA . ARG A 1 175 ? -9.332 -13.485 17.834 1.00 89.19 175 ARG A CA 1
ATOM 1213 C C . ARG A 1 175 ? -9.182 -13.904 19.298 1.00 89.19 175 ARG A C 1
ATOM 1215 O O . ARG A 1 175 ? -10.156 -14.376 19.880 1.00 89.19 175 ARG A O 1
ATOM 1222 N N . ALA A 1 176 ? -8.010 -13.691 19.896 1.00 88.88 176 ALA A N 1
ATOM 1223 C CA . ALA A 1 176 ? -7.783 -13.956 21.315 1.00 88.88 176 ALA A CA 1
ATOM 1224 C C . ALA A 1 176 ? -8.669 -13.069 22.210 1.00 88.88 176 ALA A C 1
ATOM 1226 O O . ALA A 1 176 ? -9.302 -13.578 23.131 1.00 88.88 176 ALA A O 1
ATOM 1227 N N . ILE A 1 177 ? -8.795 -11.773 21.894 1.00 87.38 177 ILE A N 1
ATOM 1228 C CA . ILE A 1 177 ? -9.684 -10.840 22.615 1.00 87.38 177 ILE A CA 1
ATOM 1229 C C . ILE A 1 177 ? -11.157 -11.240 22.447 1.00 87.38 177 ILE A C 1
ATOM 1231 O O . ILE A 1 177 ? -11.911 -11.275 23.413 1.00 87.38 177 ILE A O 1
ATOM 1235 N N . ALA A 1 178 ? -11.575 -11.591 21.230 1.00 84.75 178 ALA A N 1
ATOM 1236 C CA . ALA A 1 178 ? -12.942 -12.017 20.939 1.00 84.75 178 ALA A CA 1
ATOM 1237 C C . ALA A 1 178 ? -13.358 -13.294 21.695 1.00 84.75 178 ALA A C 1
ATOM 1239 O O . ALA A 1 178 ? -14.549 -13.478 21.967 1.00 84.75 178 ALA A O 1
ATOM 1240 N N . ALA A 1 179 ? -12.395 -14.166 22.008 1.00 85.81 179 ALA A N 1
ATOM 1241 C CA . ALA A 1 179 ? -12.598 -15.403 22.756 1.00 85.81 179 ALA A CA 1
ATOM 1242 C C . ALA A 1 179 ? -12.645 -15.200 24.281 1.00 85.81 179 ALA A C 1
ATOM 1244 O O . ALA A 1 179 ? -12.982 -16.143 24.996 1.00 85.81 179 ALA A O 1
ATOM 1245 N N . GLN A 1 180 ? -12.338 -14.000 24.792 1.00 81.81 180 GLN A N 1
ATOM 1246 C CA . GLN A 1 180 ? -12.441 -13.728 26.224 1.00 81.81 180 GLN A CA 1
ATOM 1247 C C . GLN A 1 180 ? -13.914 -13.784 26.672 1.00 81.81 180 GLN A C 1
ATOM 1249 O O . GLN A 1 180 ? -14.771 -13.164 26.031 1.00 81.81 180 GLN A O 1
ATOM 1254 N N . PRO A 1 181 ? -14.234 -14.518 27.756 1.00 71.38 181 PRO A N 1
ATOM 1255 C CA . PRO A 1 181 ? -15.569 -14.516 28.341 1.00 71.38 181 PRO A CA 1
ATOM 1256 C C . PRO A 1 181 ? -15.976 -13.093 28.723 1.00 71.38 181 PRO A C 1
ATOM 1258 O O . PRO A 1 181 ? -15.152 -12.329 29.231 1.00 71.38 181 PRO A O 1
ATOM 1261 N N . ALA A 1 182 ? -17.244 -12.734 28.498 1.00 68.38 182 ALA A N 1
ATOM 1262 C CA . ALA A 1 182 ? -17.753 -11.442 28.943 1.00 68.38 182 ALA A CA 1
ATOM 1263 C C . ALA A 1 182 ? -17.510 -11.304 30.459 1.00 68.38 182 ALA A C 1
ATOM 1265 O O . ALA A 1 182 ? -17.798 -12.257 31.191 1.00 68.38 182 ALA A O 1
ATOM 1266 N N . PRO A 1 183 ? -16.970 -10.167 30.943 1.00 65.44 183 PRO A N 1
ATOM 1267 C CA . PRO A 1 183 ? -16.750 -9.973 32.369 1.00 65.44 183 PRO A CA 1
ATOM 1268 C C . PRO A 1 183 ? -18.066 -10.220 33.104 1.00 65.44 183 PRO A C 1
ATOM 1270 O O . PRO A 1 183 ? -19.099 -9.656 32.731 1.00 65.44 183 PRO A O 1
ATOM 1273 N N . ALA A 1 184 ? -18.030 -11.112 34.099 1.00 59.53 184 ALA A N 1
ATOM 1274 C CA . ALA A 1 184 ? -19.201 -11.476 34.880 1.00 59.53 184 ALA A CA 1
ATOM 1275 C C . ALA A 1 184 ? -19.844 -10.190 35.406 1.00 59.53 184 ALA A C 1
ATOM 1277 O O . ALA A 1 184 ? -19.232 -9.455 36.184 1.00 59.53 184 ALA A O 1
ATOM 1278 N N . ARG A 1 185 ? -21.062 -9.879 34.939 1.00 58.81 185 ARG A N 1
ATOM 1279 C CA . ARG A 1 185 ? -21.834 -8.790 35.538 1.00 58.81 185 ARG A CA 1
ATOM 1280 C C . ARG A 1 185 ? -22.001 -9.151 37.013 1.00 58.81 185 ARG A C 1
ATOM 1282 O O . ARG A 1 185 ? -22.425 -10.277 37.281 1.00 58.81 185 ARG A O 1
ATOM 1289 N N . PRO A 1 186 ? -21.661 -8.257 37.957 1.00 56.44 186 PRO A N 1
ATOM 1290 C CA . PRO A 1 186 ? -21.890 -8.540 39.362 1.00 56.44 186 PRO A CA 1
ATOM 1291 C C . PRO A 1 186 ? -23.371 -8.884 39.531 1.00 56.44 186 PRO A C 1
ATOM 1293 O O . PRO A 1 186 ? -24.247 -8.104 39.153 1.00 56.44 186 PRO A O 1
ATOM 1296 N N . ALA A 1 187 ? -23.641 -10.080 40.062 1.00 54.56 187 ALA A N 1
ATOM 1297 C CA . ALA A 1 187 ? -24.987 -10.627 40.236 1.00 54.56 187 ALA A CA 1
ATOM 1298 C C . ALA A 1 187 ? -25.908 -9.705 41.065 1.00 54.56 187 ALA A C 1
ATOM 1300 O O . ALA A 1 187 ? -27.126 -9.839 41.020 1.00 54.56 187 ALA A O 1
ATOM 1301 N N . ALA A 1 188 ? -25.333 -8.717 41.757 1.00 54.16 188 ALA A N 1
ATOM 1302 C CA . ALA A 1 188 ? -26.036 -7.684 42.506 1.00 54.16 188 ALA A CA 1
ATOM 1303 C C . ALA A 1 188 ? -26.864 -6.704 41.645 1.00 54.16 188 ALA A C 1
ATOM 1305 O O . ALA A 1 188 ? -27.748 -6.051 42.187 1.00 54.16 188 ALA A O 1
ATOM 1306 N N . CYS A 1 189 ? -26.644 -6.613 40.324 1.00 52.78 189 CYS A N 1
ATOM 1307 C CA . CYS A 1 189 ? -27.467 -5.775 39.431 1.00 52.78 189 CYS A CA 1
ATOM 1308 C C . CYS A 1 189 ? -28.570 -6.558 38.690 1.00 52.78 189 CYS A C 1
ATOM 1310 O O . CYS A 1 189 ? -29.200 -6.019 37.782 1.00 52.78 189 CYS A O 1
ATOM 1312 N N . ALA A 1 190 ? -28.800 -7.831 39.040 1.00 51.16 190 ALA A N 1
ATOM 1313 C CA . ALA A 1 190 ? -29.823 -8.682 38.422 1.00 51.16 190 ALA A CA 1
ATOM 1314 C C . ALA A 1 190 ? -31.219 -8.550 39.072 1.00 51.16 190 ALA A C 1
ATOM 1316 O O . ALA A 1 190 ? -32.113 -9.339 38.776 1.00 51.16 190 ALA A O 1
ATOM 1317 N N . GLY A 1 191 ? -31.419 -7.567 39.956 1.00 56.50 191 GLY A N 1
ATOM 1318 C CA . GLY A 1 191 ? -32.739 -7.204 40.472 1.00 56.50 191 GLY A CA 1
ATOM 1319 C C . GLY A 1 191 ? -33.434 -6.171 39.581 1.00 56.50 191 GLY A C 1
ATOM 1320 O O . GLY A 1 191 ? -32.781 -5.292 39.017 1.00 56.50 191 GLY A O 1
ATOM 1321 N N . CYS A 1 192 ? -34.768 -6.222 39.506 1.00 53.12 192 CYS A N 1
ATOM 1322 C CA . CYS A 1 192 ? -35.624 -5.325 38.709 1.00 53.12 192 CYS A CA 1
ATOM 1323 C C . CYS A 1 192 ? -35.455 -3.811 38.986 1.00 53.12 192 CYS A C 1
ATOM 1325 O O . CYS A 1 192 ? -36.065 -3.001 38.296 1.00 53.12 192 CYS A O 1
ATOM 1327 N N . ALA A 1 193 ? -34.627 -3.405 39.955 1.00 51.38 193 ALA A N 1
ATOM 1328 C CA . ALA A 1 193 ? -34.361 -2.005 40.284 1.00 51.38 193 ALA A CA 1
ATOM 1329 C C . ALA A 1 193 ? -33.303 -1.331 39.383 1.00 51.38 193 ALA A C 1
ATOM 1331 O O . ALA A 1 193 ? -33.313 -0.112 39.249 1.00 51.38 193 ALA A O 1
ATOM 1332 N N . CYS A 1 194 ? -32.419 -2.080 38.707 1.00 52.50 194 CYS A N 1
ATOM 1333 C CA . CYS A 1 194 ? -31.407 -1.479 37.817 1.00 52.50 194 CYS A CA 1
ATOM 1334 C C . CYS A 1 194 ? -31.955 -1.059 36.436 1.00 52.50 194 CYS A C 1
ATOM 1336 O O . CYS A 1 194 ? -31.222 -0.474 35.640 1.00 52.50 194 CYS A O 1
ATOM 1338 N N . GLY A 1 195 ? -33.230 -1.342 36.144 1.00 48.75 195 GLY A N 1
ATOM 1339 C CA . GLY A 1 195 ? -33.906 -0.930 34.907 1.00 48.75 195 GLY A CA 1
ATOM 1340 C C . GLY A 1 195 ? -34.351 0.537 34.885 1.00 48.75 195 GLY A C 1
ATOM 1341 O O . GLY A 1 195 ? -34.690 1.048 33.821 1.00 48.75 195 GLY A O 1
ATOM 1342 N N . ALA A 1 196 ? -34.319 1.229 36.027 1.00 43.94 196 ALA A N 1
ATOM 1343 C CA . ALA A 1 196 ? -34.770 2.610 36.158 1.00 43.94 196 ALA A CA 1
ATOM 1344 C C . ALA A 1 196 ? -33.653 3.502 36.725 1.00 43.94 196 ALA A C 1
ATOM 1346 O O . ALA A 1 196 ? -33.693 3.902 37.877 1.00 43.94 196 ALA A O 1
ATOM 1347 N N . GLY A 1 197 ? -32.646 3.804 35.901 1.00 52.69 197 GLY A N 1
ATOM 1348 C CA . GLY A 1 197 ? -31.774 4.969 36.084 1.00 52.69 197 GLY A CA 1
ATOM 1349 C C . GLY A 1 197 ? -30.892 5.003 37.339 1.00 52.69 197 GLY A C 1
ATOM 1350 O O . GLY A 1 197 ? -31.282 5.518 38.377 1.00 52.69 197 GLY A O 1
ATOM 1351 N N . GLY A 1 198 ? -29.620 4.630 37.173 1.00 55.12 198 GLY A N 1
ATOM 1352 C CA . GLY A 1 198 ? -28.535 5.211 37.969 1.00 55.12 198 GLY A CA 1
ATOM 1353 C C . GLY A 1 198 ? -27.873 4.273 38.973 1.00 55.12 198 GLY A C 1
ATOM 1354 O O . GLY A 1 198 ? -28.279 4.175 40.124 1.00 55.12 198 GLY A O 1
ATOM 1355 N N . CYS A 1 199 ? -26.740 3.694 38.578 1.00 53.97 199 CYS A N 1
ATOM 1356 C CA . CYS A 1 199 ? -25.692 3.372 39.542 1.00 53.97 199 CYS A CA 1
ATOM 1357 C C . CYS A 1 199 ? -24.750 4.579 39.606 1.00 53.97 199 CYS A C 1
ATOM 1359 O O . CYS A 1 199 ? -23.957 4.807 38.692 1.00 53.97 199 CYS A O 1
ATOM 1361 N N . GLY A 1 200 ? -24.896 5.385 40.659 1.00 52.62 200 GLY A N 1
ATOM 1362 C CA . GLY A 1 200 ? -23.975 6.469 40.979 1.00 52.62 200 GLY A CA 1
ATOM 1363 C C . GLY A 1 200 ? -22.575 5.924 41.265 1.00 52.62 200 GLY A C 1
ATOM 1364 O O . GLY A 1 200 ? -22.416 4.935 41.976 1.00 52.62 200 GLY A O 1
ATOM 1365 N N . ILE A 1 201 ? -21.561 6.570 40.694 1.00 44.50 201 ILE A N 1
ATOM 1366 C CA . ILE A 1 201 ? -20.155 6.322 41.014 1.00 44.50 201 ILE A CA 1
ATOM 1367 C C . ILE A 1 201 ? -19.849 7.091 42.313 1.00 44.50 201 ILE A C 1
ATOM 1369 O O . ILE A 1 201 ? -20.080 8.304 42.333 1.00 44.50 201 ILE A O 1
ATOM 1373 N N . PRO A 1 202 ? -19.358 6.453 43.393 1.00 50.75 202 PRO A N 1
ATOM 1374 C CA . PRO A 1 202 ? -18.824 7.193 44.531 1.00 50.75 202 PRO A CA 1
ATOM 1375 C C . PRO A 1 202 ? -17.530 7.903 44.109 1.00 50.75 202 PRO A C 1
ATOM 1377 O O . PRO A 1 202 ? -16.688 7.316 43.428 1.00 50.75 202 PRO A O 1
ATOM 1380 N N . ARG A 1 203 ? -17.438 9.188 44.467 1.00 46.09 203 ARG A N 1
ATOM 1381 C CA . ARG A 1 203 ? -16.248 10.030 44.292 1.00 46.09 203 ARG A CA 1
ATOM 1382 C C . ARG A 1 203 ? -15.085 9.532 45.137 1.00 46.09 203 ARG A C 1
ATOM 1384 O O . ARG A 1 203 ? -15.362 9.054 46.259 1.00 46.09 203 ARG A O 1
#

Foldseek 3Di:
DPDPPPCALVNLVVVLVVLLVLLVVLQVLLVCLLVVVQQNLLSLLQVQLVVQLVQLVVQLVPDDDPSNVSSVVSNVSSVVSNVQSPPGSVSSLVCLLVVLLVVLLVVLVVQCVVDDPSNVVSVVSVVVSCVLNVVLVVCCVPPNNSVSSSSSSNSSSVVSNVSSVVSNVVSVVSVVSNPDDDPPDPCVCVDPVVVPDDDDDDD